Protein 3NKL (pdb70)

Sequence (241 aa):
AKKKVLIYGAGSAGLLQLANLRQGKEFHPIAFIDDDRKKHKTTQGITIYRPKYLERLIKKHCISTVLLLAVPSASQVQKKVIIESLAKLHVEVLTIPNLDDDLVNNGKLSIGQLKKEVSIDDLLGAKKKVLIYGAGSAGLQLANLRQGKEFHPIAFIDDDRKKHKTTQGITIYRPKYLERLIKKHCISTVLLAVPSASQQVQKKVIIESLAKLHVEVLTIPNLDDLVNGKLSIGQLKEEVSIDDLLGR

Solvent-accessible surface area: 12796 Å² total

CATH classification: 3.40.50.720

Secondary structure (DSSP, 8-state):
-PEEEEEE--SHHHHHHH---SSSSEEEEEEE-S-GGGTT----S-EE-GGGHHHHHHHHT--EEEE--TTS-HHHHHHHHHHHHTTT-EEEEPPPHHHHHTTSS-TT--EE--HHHHH-/-PEEEEEE--SHHHHHHH--TTSSSEEEEEEE-S-GGGTT------EE-GGGHHHHHHHHT--EEEE--TTS-HHHHHHHHHHHHTTT-EEEEPPPHHHHHTSSS-TT--EEPPHHHHHT-

Radius of gyration: 18.14 Å; Cα contacts (8 Å, |Δi|>4): 472; chains: 2; bounding box: 56×39×45 Å

Organism: Aliivibrio fischeri (strain ATCC 700601 / ES114) (NCBI:txid312309)

Foldseek 3Di:
DAAEEEEEDPDPLSLVQQCCCVDDHYHHAEYEYCDPVQDQPEVHHHYHHCVCVLVVCVVVVHQEYEYEDQPDDLQVQLVVVVVVVVNRHFYKYADHPVCVVVVVGDSNDIGTDDPVSNRD/DAAEEEEEDDDPLSVVLQCCCVDDHYHHQAYEYCDPVQDQPAVPHHYHHCVCVLVVCVVVVHQEYEYRCLVDDPVVVLVVLCVVLVSRHWYWYADHPVCPPVPVGDRNDIHGDDPCSNNVD

InterPro domains:
  IPR003869 Polysaccharide biosynthesis protein, CapD-like domain [PF02719] (284-581)
  IPR003869 Polysaccharide biosynthesis protein, CapD-like domain [cd05237] (280-578)
  IPR029063 S-adenosyl-L-methionine-dependent methyltransferase superfamily [SSF53335] (112-327)
  IPR036291 NAD(P)-binding domain superfamily [SSF51735] (281-543)
  IPR051203 Polysaccharide Synthase-Related Protein [PTHR43318] (11-628)

B-factor: mean 37.04, std 19.04, range [10.24, 117.63]

Nearest PDB structures (foldseek):
  3nkl-assembly1_A  TM=9.642E-01  e=1.465E-21  Aliivibrio fischeri ES114
  3ikv-assembly1_B  TM=8.278E-01  e=8.763E-05  Thermus thermophilus HB27
  1xcb-assembly4_G  TM=8.240E-01  e=6.787E-04  Thermus aquaticus
  1xcb-assembly1_A  TM=8.166E-01  e=1.230E-03  Thermus aquaticus
  3il2-assembly1_A  TM=8.314E-01  e=3.311E-03  Thermus thermophilus HB27

Structure (mmCIF, N/CA/C/O backbone):
data_3NKL
#
_entry.id   3NKL
#
_cell.length_a   108.262
_cell.length_b   45.379
_cell.length_c   69.813
_cell.angle_alpha   90.00
_cell.angle_beta   91.54
_cell.angle_gamma   90.00
#
_symmetry.space_group_name_H-M   'C 1 2 1'
#
loop_
_entity.id
_entity.type
_entity.pdbx_description
1 polymer 'UDP-D-quinovosamine 4-dehydrogenase'
2 non-polymer 'SULFATE ION'
3 non-polymer GLYCEROL
4 non-polymer 'ACETIC ACID'
5 non-polymer 'CHLORIDE ION'
6 water water
#
loop_
_atom_site.group_PDB
_atom_site.id
_atom_site.type_symbol
_atom_site.label_atom_id
_atom_site.label_alt_id
_atom_site.label_comp_id
_atom_site.label_asym_id
_atom_site.label_entity_id
_atom_site.label_seq_id
_atom_site.pdbx_PDB_ins_code
_atom_site.Cartn_x
_atom_site.Cartn_y
_atom_site.Cartn_z
_atom_site.occupancy
_atom_site.B_iso_or_equiv
_atom_site.auth_seq_id
_atom_site.auth_comp_id
_atom_site.auth_asym_id
_atom_site.auth_atom_id
_atom_site.pdbx_PDB_model_num
ATOM 1 N N . ALA A 1 3 ? -11.145 27.019 26.476 1.00 58.10 0 ALA A N 1
ATOM 2 C CA . ALA A 1 3 ? -10.227 25.937 26.826 1.00 52.39 0 ALA A CA 1
ATOM 3 C C . ALA A 1 3 ? -9.334 25.624 25.645 1.00 46.12 0 ALA A C 1
ATOM 4 O O . ALA A 1 3 ? -9.677 25.915 24.494 1.00 41.58 0 ALA A O 1
ATOM 6 N N . LYS A 1 4 ? -8.180 25.030 25.926 1.00 35.80 1 LYS A N 1
ATOM 7 C CA . LYS A 1 4 ? -7.254 24.695 24.876 1.00 31.66 1 LYS A CA 1
ATOM 8 C C . LYS A 1 4 ? -7.873 23.634 23.970 1.00 34.74 1 LYS A C 1
ATOM 9 O O . LYS A 1 4 ? -8.716 22.856 24.422 1.00 33.24 1 LYS A O 1
ATOM 15 N N . LYS A 1 5 ? -7.457 23.623 22.698 1.00 32.98 2 LYS A N 1
ATOM 16 C CA . LYS A 1 5 ? -7.825 22.578 21.735 1.00 33.34 2 LYS A CA 1
ATOM 17 C C . LYS A 1 5 ? -7.319 21.203 22.168 1.00 31.02 2 LYS A C 1
ATOM 18 O O . LYS A 1 5 ? -6.125 21.027 22.374 1.00 29.49 2 LYS A O 1
ATOM 24 N N . LYS A 1 6 ? -8.195 20.212 22.252 1.00 23.58 3 LYS A N 1
ATOM 25 C CA . LYS A 1 6 ? -7.730 18.877 22.636 1.00 25.14 3 LYS A CA 1
ATOM 26 C C . LYS A 1 6 ? -7.040 18.162 21.480 1.00 24.04 3 LYS A C 1
ATOM 27 O O . LYS A 1 6 ? -7.500 18.207 20.325 1.00 24.50 3 LYS A O 1
ATOM 33 N N . VAL A 1 7 ? -5.936 17.491 21.793 1.00 20.95 4 VAL A N 1
ATOM 34 C CA . VAL A 1 7 ? -5.208 16.750 20.779 1.00 21.30 4 VAL A CA 1
ATOM 35 C C . VAL A 1 7 ? -4.833 15.364 21.278 1.00 22.35 4 VAL A C 1
ATOM 36 O O . VAL A 1 7 ? -4.806 15.113 22.490 1.00 20.22 4 VAL A O 1
ATOM 40 N N . LEU A 1 8 ? -4.598 14.458 20.335 1.00 17.87 5 LEU A N 1
ATOM 41 C CA . LEU A 1 8 ? -3.798 13.272 20.603 1.00 15.17 5 LEU A CA 1
ATOM 42 C C . LEU A 1 8 ? -2.404 13.552 20.063 1.00 21.94 5 LEU A C 1
ATOM 43 O O . LEU A 1 8 ? -2.250 14.273 19.075 1.00 20.72 5 LEU A O 1
ATOM 48 N N . ILE A 1 9 ? -1.392 12.982 20.711 1.00 16.75 6 ILE A N 1
ATOM 49 C CA . ILE A 1 9 ? -0.029 13.012 20.181 1.00 16.71 6 ILE A CA 1
ATOM 50 C C . ILE A 1 9 ? 0.313 11.596 19.733 1.00 17.50 6 ILE A C 1
ATOM 51 O O . ILE A 1 9 ? 0.232 10.649 20.510 1.00 18.86 6 ILE A O 1
ATOM 56 N N . TYR A 1 10 ? 0.659 11.446 18.458 1.00 17.74 7 TYR A N 1
ATOM 57 C CA . TYR A 1 10 ? 0.966 10.141 17.903 1.00 20.01 7 TYR A CA 1
ATOM 58 C C . TYR A 1 10 ? 2.475 10.006 17.982 1.00 18.47 7 TYR A C 1
ATOM 59 O O . TYR A 1 10 ? 3.196 10.674 17.237 1.00 20.57 7 TYR A O 1
ATOM 68 N N . GLY A 1 11 ? 2.949 9.162 18.897 1.00 19.32 8 GLY A N 1
ATOM 69 C CA . GLY A 1 11 ? 4.379 9.003 19.146 1.00 18.81 8 GLY A CA 1
ATOM 70 C C . GLY A 1 11 ? 4.665 9.311 20.614 1.00 20.86 8 GLY A C 1
ATOM 71 O O . GLY A 1 11 ? 4.593 10.468 21.024 1.00 18.68 8 GLY A O 1
ATOM 72 N N . ALA A 1 12 ? 4.940 8.290 21.422 1.00 13.88 9 ALA A N 1
ATOM 73 C CA . ALA A 1 12 ? 5.317 8.530 22.825 1.00 16.93 9 ALA A CA 1
ATOM 74 C C . ALA A 1 12 ? 6.799 8.195 23.066 1.00 21.93 9 ALA A C 1
ATOM 75 O O . ALA A 1 12 ? 7.167 7.630 24.107 1.00 19.90 9 ALA A O 1
ATOM 77 N N . GLY A 1 13 ? 7.637 8.527 22.090 1.00 18.17 10 GLY A N 1
ATOM 78 C CA . GLY A 1 13 ? 9.086 8.413 22.241 1.00 16.09 10 GLY A CA 1
ATOM 79 C C . GLY A 1 13 ? 9.569 9.717 22.870 1.00 18.43 10 GLY A C 1
ATOM 80 O O . GLY A 1 13 ? 8.761 10.478 23.429 1.00 18.48 10 GLY A O 1
ATOM 81 N N . SER A 1 14 ? 10.868 10.008 22.762 1.00 20.41 11 SER A N 1
ATOM 82 C CA . SER A 1 14 ? 11.426 11.178 23.437 1.00 16.53 11 SER A CA 1
ATOM 83 C C . SER A 1 14 ? 10.756 12.445 22.932 1.00 18.59 11 SER A C 1
ATOM 84 O O . SER A 1 14 ? 10.352 13.289 23.712 1.00 15.97 11 SER A O 1
ATOM 87 N N . ALA A 1 15 ? 10.650 12.577 21.614 1.00 17.91 12 ALA A N 1
ATOM 88 C CA . ALA A 1 15 ? 10.072 13.781 21.024 1.00 19.32 12 ALA A CA 1
ATOM 89 C C . ALA A 1 15 ? 8.630 14.020 21.460 1.00 20.78 12 ALA A C 1
ATOM 90 O O . ALA A 1 15 ? 8.272 15.135 21.842 1.00 19.18 12 ALA A O 1
ATOM 92 N N . GLY A 1 16 ? 7.797 12.983 21.387 1.00 14.69 13 GLY A N 1
ATOM 93 C CA . GLY A 1 16 ? 6.389 13.099 21.759 1.00 16.57 13 GLY A CA 1
ATOM 94 C C . GLY A 1 16 ? 6.192 13.486 23.222 1.00 15.53 13 GLY A C 1
ATOM 95 O O . GLY A 1 16 ? 5.345 14.326 23.539 1.00 15.13 13 GLY A O 1
ATOM 96 N N A LEU A 1 17 ? 6.974 12.884 24.114 0.82 15.45 14 LEU A N 1
ATOM 97 N N B LEU A 1 17 ? 6.959 12.865 24.114 0.18 15.63 14 LEU A N 1
ATOM 98 C CA A LEU A 1 17 ? 6.841 13.182 25.535 0.82 15.44 14 LEU A CA 1
ATOM 99 C CA B LEU A 1 17 ? 6.863 13.182 25.535 0.18 15.90 14 LEU A CA 1
ATOM 100 C C A LEU A 1 17 ? 7.264 14.629 25.768 0.82 18.44 14 LEU A C 1
ATOM 101 C C B LEU A 1 17 ? 7.278 14.623 25.778 0.18 17.35 14 LEU A C 1
ATOM 102 O O A LEU A 1 17 ? 6.616 15.357 26.521 0.82 17.29 14 LEU A O 1
ATOM 103 O O B LEU A 1 17 ? 6.641 15.339 26.552 0.18 17.58 14 LEU A O 1
ATOM 112 N N . GLN A 1 18 ? 8.347 15.049 25.113 1.00 17.56 15 GLN A N 1
ATOM 113 C CA . GLN A 1 18 ? 8.799 16.428 25.250 1.00 17.89 15 GLN A CA 1
ATOM 114 C C . GLN A 1 18 ? 7.730 17.372 24.705 1.00 20.49 15 GLN A C 1
ATOM 115 O O . GLN A 1 18 ? 7.479 18.428 25.283 1.00 20.47 15 GLN A O 1
ATOM 121 N N . LEU A 1 19 ? 7.114 16.985 23.588 1.00 19.26 16 LEU A N 1
ATOM 122 C CA . LEU A 1 19 ? 6.036 17.781 22.997 1.00 18.94 16 LEU A CA 1
ATOM 123 C C . LEU A 1 19 ? 4.869 17.930 23.972 1.00 20.07 16 LEU A C 1
ATOM 124 O O . LEU A 1 19 ? 4.347 19.035 24.173 1.00 18.34 16 LEU A O 1
ATOM 129 N N . ALA A 1 20 ? 4.454 16.830 24.589 1.00 18.87 17 ALA A N 1
ATOM 130 C CA . ALA A 1 20 ? 3.327 16.904 25.518 1.00 19.16 17 ALA A CA 1
ATOM 131 C C . ALA A 1 20 ? 3.669 17.874 26.663 1.00 22.97 17 ALA A C 1
ATOM 132 O O . ALA A 1 20 ? 2.857 18.711 27.072 1.00 19.35 17 ALA A O 1
ATOM 134 N N . ASN A 1 21 ? 4.894 17.773 27.157 1.00 18.09 18 ASN A N 1
ATOM 135 C CA . ASN A 1 21 ? 5.356 18.621 28.258 1.00 20.77 18 ASN A CA 1
ATOM 136 C C . ASN A 1 21 ? 5.283 20.106 27.888 1.00 21.63 18 ASN A C 1
ATOM 137 O O . ASN A 1 21 ? 4.743 20.932 28.638 1.00 21.08 18 ASN A O 1
ATOM 150 N N . LEU A 1 23 ? 3.468 21.479 25.407 1.00 21.80 20 LEU A N 1
ATOM 151 C CA . LEU A 1 23 ? 2.089 21.872 25.140 1.00 26.11 20 LEU A CA 1
ATOM 152 C C . LEU A 1 23 ? 1.291 22.105 26.427 1.00 26.72 20 LEU A C 1
ATOM 153 O O . LEU A 1 23 ? 0.499 23.042 26.507 1.00 26.34 20 LEU A O 1
ATOM 158 N N . ARG A 1 24 ? 1.491 21.251 27.419 1.00 24.32 21 ARG A N 1
ATOM 159 C CA . ARG A 1 24 ? 0.804 21.402 28.705 1.00 35.26 21 ARG A CA 1
ATOM 160 C C . ARG A 1 24 ? 1.062 22.766 29.276 1.00 39.86 21 ARG A C 1
ATOM 161 O O . ARG A 1 24 ? 0.169 23.382 29.836 1.00 44.09 21 ARG A O 1
ATOM 169 N N . GLN A 1 25 ? 2.304 23.220 29.158 1.00 38.22 22 GLN A N 1
ATOM 170 C CA . GLN A 1 25 ? 2.707 24.506 29.714 1.00 49.18 22 GLN A CA 1
ATOM 171 C C . GLN A 1 25 ? 2.133 25.666 28.914 1.00 45.31 22 GLN A C 1
ATOM 172 O O . GLN A 1 25 ? 1.919 26.754 29.445 1.00 45.41 22 GLN A O 1
ATOM 178 N N . GLY A 1 26 ? 1.893 25.424 27.630 1.00 39.47 23 GLY A N 1
ATOM 179 C CA . GLY A 1 26 ? 1.477 26.464 26.712 1.00 33.84 23 GLY A CA 1
ATOM 180 C C . GLY A 1 26 ? -0.011 26.749 26.763 1.00 36.42 23 GLY A C 1
ATOM 181 O O . GLY A 1 26 ? -0.741 26.210 27.605 1.00 34.90 23 GLY A O 1
ATOM 182 N N . LYS A 1 27 ? -0.457 27.591 25.837 1.00 31.52 24 LYS A N 1
ATOM 183 C CA . LYS A 1 27 ? -1.830 28.077 25.830 1.00 41.86 24 LYS A CA 1
ATOM 184 C C . LYS A 1 27 ? -2.626 27.616 24.604 1.00 39.25 24 LYS A C 1
ATOM 185 O O . LYS A 1 27 ? -3.753 28.070 24.397 1.00 43.01 24 LYS A O 1
ATOM 191 N N . GLU A 1 28 ? -2.068 26.705 23.806 1.00 32.74 25 GLU A N 1
ATOM 192 C CA . GLU A 1 28 ? -2.734 26.339 22.556 1.00 34.86 25 GLU A CA 1
ATOM 193 C C . GLU A 1 28 ? -3.416 24.970 22.530 1.00 32.49 25 GLU A C 1
ATOM 194 O O . GLU A 1 28 ? -4.573 24.858 22.116 1.00 32.61 25 GLU A O 1
ATOM 200 N N . PHE A 1 29 ? -2.710 23.932 22.969 1.00 28.30 26 PHE A N 1
ATOM 201 C CA . PHE A 1 29 ? -3.223 22.570 22.864 1.00 26.08 26 PHE A CA 1
ATOM 202 C C . PHE A 1 29 ? -3.232 21.853 24.200 1.00 31.33 26 PHE A C 1
ATOM 203 O O . PHE A 1 29 ? -2.365 22.080 25.041 1.00 28.39 26 PHE A O 1
ATOM 211 N N . HIS A 1 30 ? -4.203 20.964 24.379 1.00 23.94 27 HIS A N 1
ATOM 212 C CA . HIS A 1 30 ? -4.221 20.112 25.556 1.00 22.96 27 HIS A CA 1
ATOM 213 C C . HIS A 1 30 ? -4.067 18.658 25.128 1.00 19.08 27 HIS A C 1
ATOM 214 O O . HIS A 1 30 ? -4.970 18.076 24.525 1.00 24.65 27 HIS A O 1
ATOM 221 N N . PRO A 1 31 ? -2.926 18.056 25.454 1.00 21.07 28 PRO A N 1
ATOM 222 C CA . PRO A 1 31 ? -2.689 16.650 25.091 1.00 18.96 28 PRO A CA 1
ATOM 223 C C . PRO A 1 31 ? -3.559 15.716 25.932 1.00 20.25 28 PRO A C 1
ATOM 224 O O . PRO A 1 31 ? -3.371 15.639 27.153 1.00 22.33 28 PRO A O 1
ATOM 228 N N . ILE A 1 32 ? -4.506 15.022 25.320 1.00 18.13 29 ILE A N 1
ATOM 229 C CA . ILE A 1 32 ? -5.373 14.199 26.149 1.00 15.61 29 ILE A CA 1
ATOM 230 C C . ILE A 1 32 ? -4.826 12.775 26.332 1.00 19.57 29 ILE A C 1
ATOM 231 O O . ILE A 1 32 ? -5.016 12.173 27.397 1.00 20.11 29 ILE A O 1
ATOM 236 N N . ALA A 1 33 ? -4.133 12.267 25.309 1.00 14.61 30 ALA A N 1
ATOM 237 C CA . ALA A 1 33 ? -3.502 10.936 25.354 1.00 16.23 30 ALA A CA 1
ATOM 238 C C . ALA A 1 33 ? -2.500 10.769 24.217 1.00 19.37 30 ALA A C 1
ATOM 239 O O . ALA A 1 33 ? -2.490 11.563 23.287 1.00 17.48 30 ALA A O 1
ATOM 241 N N . PHE A 1 34 ? -1.667 9.729 24.292 1.00 15.45 31 PHE A N 1
ATOM 242 C CA . PHE A 1 34 ? -0.744 9.404 23.210 1.00 14.83 31 PHE A CA 1
ATOM 243 C C . PHE A 1 34 ? -1.248 8.183 22.471 1.00 17.98 31 PHE A C 1
ATOM 244 O O . PHE A 1 34 ? -1.903 7.314 23.051 1.00 19.21 31 PHE A O 1
ATOM 252 N N . ILE A 1 35 ? -0.879 8.087 21.204 1.00 17.61 32 ILE A N 1
ATOM 253 C CA . ILE A 1 35 ? -0.993 6.835 20.475 1.00 14.40 32 ILE A CA 1
ATOM 254 C C . ILE A 1 35 ? 0.461 6.429 20.218 1.00 17.28 32 ILE A C 1
ATOM 255 O O . ILE A 1 35 ? 1.299 7.285 19.947 1.00 21.65 32 ILE A O 1
ATOM 260 N N . ASP A 1 36 ? 0.767 5.136 20.286 1.00 17.22 33 ASP A N 1
ATOM 261 C CA . ASP A 1 36 ? 2.115 4.660 19.965 1.00 21.73 33 ASP A CA 1
ATOM 262 C C . ASP A 1 36 ? 2.027 3.208 19.471 1.00 26.54 33 ASP A C 1
ATOM 263 O O . ASP A 1 36 ? 1.266 2.402 20.024 1.00 22.95 33 ASP A O 1
ATOM 268 N N . ASP A 1 37 ? 2.789 2.884 18.425 1.00 24.00 34 ASP A N 1
ATOM 269 C CA . ASP A 1 37 ? 2.800 1.529 17.861 1.00 34.76 34 ASP A CA 1
ATOM 270 C C . ASP A 1 37 ? 3.442 0.490 18.789 1.00 32.87 34 ASP A C 1
ATOM 271 O O . ASP A 1 37 ? 3.277 -0.703 18.584 1.00 32.60 34 ASP A O 1
ATOM 276 N N . ASP A 1 38 ? 4.178 0.939 19.803 1.00 27.78 35 ASP A N 1
ATOM 277 C CA . ASP A 1 38 ? 4.911 0.028 20.688 1.00 31.53 35 ASP A CA 1
ATOM 278 C C . ASP A 1 38 ? 3.970 -0.653 21.698 1.00 32.87 35 ASP A C 1
ATOM 279 O O . ASP A 1 38 ? 3.499 -0.029 22.654 1.00 31.22 35 ASP A O 1
ATOM 284 N N . ARG A 1 39 ? 3.697 -1.936 21.478 1.00 30.92 36 ARG A N 1
ATOM 285 C CA . ARG A 1 39 ? 2.792 -2.699 22.343 1.00 39.02 36 ARG A CA 1
ATOM 286 C C . ARG A 1 39 ? 3.155 -2.656 23.819 1.00 37.22 36 ARG A C 1
ATOM 287 O O . ARG A 1 39 ? 2.275 -2.727 24.677 1.00 40.90 36 ARG A O 1
ATOM 295 N N . LYS A 1 40 ? 4.447 -2.552 24.115 1.00 35.18 37 LYS A N 1
ATOM 296 C CA . LYS A 1 40 ? 4.898 -2.530 25.499 1.00 36.31 37 LYS A CA 1
ATOM 297 C C . LYS A 1 40 ? 4.470 -1.262 26.238 1.00 32.00 37 LYS A C 1
ATOM 298 O O . LYS A 1 40 ? 4.423 -1.249 27.465 1.00 34.86 37 LYS A O 1
ATOM 304 N N . LYS A 1 41 ? 4.178 -0.195 25.499 1.00 26.27 38 LYS A N 1
ATOM 305 C CA . LYS A 1 41 ? 3.701 1.052 26.123 1.00 22.89 38 LYS A CA 1
ATOM 306 C C . LYS A 1 41 ? 2.183 1.135 26.229 1.00 29.15 38 LYS A C 1
ATOM 307 O O . LYS A 1 41 ? 1.645 2.090 26.811 1.00 26.19 38 LYS A O 1
ATOM 313 N N . HIS A 1 42 ? 1.484 0.164 25.649 1.00 30.58 39 HIS A N 1
ATOM 314 C CA . HIS A 1 42 ? 0.026 0.191 25.657 1.00 24.93 39 HIS A CA 1
ATOM 315 C C . HIS A 1 42 ? -0.518 0.278 27.077 1.00 33.90 39 HIS A C 1
ATOM 316 O O . HIS A 1 42 ? -0.188 -0.545 27.928 1.00 31.29 39 HIS A O 1
ATOM 323 N N . LYS A 1 43 ? -1.348 1.291 27.309 1.00 28.33 40 LYS A N 1
ATOM 324 C CA . LYS A 1 43 ? -1.973 1.551 28.596 1.00 27.59 40 LYS A CA 1
ATOM 325 C C . LYS A 1 43 ? -1.008 1.907 29.727 1.00 25.58 40 LYS A C 1
ATOM 326 O O . LYS A 1 43 ? -1.361 1.828 30.893 1.00 36.74 40 LYS A O 1
ATOM 332 N N . THR A 1 44 ? 0.195 2.342 29.375 1.00 30.43 41 THR A N 1
ATOM 333 C CA . THR A 1 44 ? 1.094 2.896 30.367 1.00 30.07 41 THR A CA 1
ATOM 334 C C . THR A 1 44 ? 0.874 4.400 30.447 1.00 26.50 41 THR A C 1
ATOM 335 O O . THR A 1 44 ? 0.281 5.004 29.551 1.00 20.70 41 THR A O 1
ATOM 339 N N . THR A 1 45 ? 1.360 5.003 31.522 1.00 21.14 42 THR A N 1
ATOM 340 C CA . THR A 1 45 ? 1.197 6.431 31.734 1.00 21.53 42 THR A CA 1
ATOM 341 C C . THR A 1 45 ? 2.539 7.137 31.612 1.00 23.66 42 THR A C 1
ATOM 342 O O . THR A 1 45 ? 3.524 6.728 32.226 1.00 20.64 42 THR A O 1
ATOM 354 N N . GLN A 1 47 ? 4.015 11.476 31.165 1.00 15.72 44 GLN A N 1
ATOM 355 C CA . GLN A 1 47 ? 3.586 12.880 31.095 1.00 17.31 44 GLN A CA 1
ATOM 356 C C . GLN A 1 47 ? 2.143 13.025 31.620 1.00 17.18 44 GLN A C 1
ATOM 357 O O . GLN A 1 47 ? 1.366 13.884 31.176 1.00 17.03 44 GLN A O 1
ATOM 363 N N . GLY A 1 48 ? 1.805 12.187 32.599 1.00 17.15 45 GLY A N 1
ATOM 364 C CA . GLY A 1 48 ? 0.512 12.296 33.264 1.00 19.71 45 GLY A CA 1
ATOM 365 C C . GLY A 1 48 ? -0.699 11.808 32.465 1.00 20.23 45 GLY A C 1
ATOM 366 O O . GLY A 1 48 ? -1.821 11.919 32.933 1.00 18.83 45 GLY A O 1
ATOM 367 N N . ILE A 1 49 ? -0.477 11.235 31.283 1.00 15.82 46 ILE A N 1
ATOM 368 C CA . ILE A 1 49 ? -1.595 10.776 30.441 1.00 17.46 46 ILE A CA 1
ATOM 369 C C . ILE A 1 49 ? -1.328 9.375 29.895 1.00 20.38 46 ILE A C 1
ATOM 370 O O . ILE A 1 49 ? -0.212 8.862 29.990 1.00 18.30 46 ILE A O 1
ATOM 375 N N . THR A 1 50 ? -2.361 8.750 29.340 1.00 17.95 47 THR A N 1
ATOM 376 C CA . THR A 1 50 ? -2.268 7.370 28.924 1.00 14.03 47 THR A CA 1
ATOM 377 C C . THR A 1 50 ? -1.765 7.241 27.501 1.00 16.77 47 THR A C 1
ATOM 378 O O . THR A 1 50 ? -2.064 8.091 26.646 1.00 19.58 47 THR A O 1
ATOM 382 N N . ILE A 1 51 ? -0.985 6.182 27.256 1.00 19.71 48 ILE A N 1
ATOM 383 C CA . ILE A 1 51 ? -0.536 5.825 25.912 1.00 16.44 48 ILE A CA 1
ATOM 384 C C . ILE A 1 51 ? -1.329 4.612 25.437 1.00 18.86 48 ILE A C 1
ATOM 385 O O . ILE A 1 51 ? -1.492 3.666 26.203 1.00 22.18 48 ILE A O 1
ATOM 390 N N . TYR A 1 52 ? -1.791 4.622 24.180 1.00 17.81 49 TYR A N 1
ATOM 391 C CA . TYR A 1 52 ? -2.583 3.511 23.632 1.00 21.20 49 TYR A CA 1
ATOM 392 C C . TYR A 1 52 ? -2.051 3.044 22.273 1.00 25.70 49 TYR A C 1
ATOM 393 O O . TYR A 1 52 ? -1.568 3.858 21.490 1.00 20.90 49 TYR A O 1
ATOM 402 N N . ARG A 1 53 ? -2.198 1.749 21.982 1.00 20.87 50 ARG A N 1
ATOM 403 C CA . ARG A 1 53 ? -2.002 1.211 20.626 1.00 20.23 50 ARG A CA 1
ATOM 404 C C . ARG A 1 53 ? -2.952 1.895 19.629 1.00 20.78 50 ARG A C 1
ATOM 405 O O . ARG A 1 53 ? -4.026 2.364 20.014 1.00 23.04 50 ARG A O 1
ATOM 413 N N . PRO A 1 54 ? -2.575 1.910 18.342 1.00 26.37 51 PRO A N 1
ATOM 414 C CA . PRO A 1 54 ? -3.345 2.646 17.338 1.00 22.06 51 PRO A CA 1
ATOM 415 C C . PRO A 1 54 ? -4.784 2.166 17.144 1.00 26.83 51 PRO A C 1
ATOM 416 O O . PRO A 1 54 ? -5.584 2.941 16.609 1.00 27.65 51 PRO A O 1
ATOM 420 N N . LYS A 1 55 ? -5.124 0.949 17.565 1.00 26.30 52 LYS A N 1
ATOM 421 C CA . LYS A 1 55 ? -6.505 0.495 17.417 1.00 29.94 52 LYS A CA 1
ATOM 422 C C . LYS A 1 55 ? -7.456 1.416 18.179 1.00 26.23 52 LYS A C 1
ATOM 423 O O . LYS A 1 55 ? -8.642 1.440 17.888 1.00 31.20 52 LYS A O 1
ATOM 429 N N . TYR A 1 56 ? -6.935 2.168 19.146 1.00 26.11 53 TYR A N 1
ATOM 430 C CA . TYR A 1 56 ? -7.770 3.051 19.969 1.00 25.88 53 TYR A CA 1
ATOM 431 C C . TYR A 1 56 ? -8.011 4.427 19.356 1.00 28.13 53 TYR A C 1
ATOM 432 O O . TYR A 1 56 ? -8.723 5.261 19.938 1.00 25.35 53 TYR A O 1
ATOM 441 N N . LEU A 1 57 ? -7.427 4.671 18.190 1.00 26.10 54 LEU A N 1
ATOM 442 C CA . LEU A 1 57 ? -7.477 5.999 17.585 1.00 26.02 54 LEU A CA 1
ATOM 443 C C . LEU A 1 57 ? -8.901 6.524 17.425 1.00 30.91 54 LEU A C 1
ATOM 444 O O . LEU A 1 57 ? -9.227 7.611 17.893 1.00 29.35 54 LEU A O 1
ATOM 449 N N . GLU A 1 58 ? -9.745 5.760 16.741 1.00 27.79 55 GLU A N 1
ATOM 450 C CA . GLU A 1 58 ? -11.083 6.244 16.438 1.00 28.10 55 GLU A CA 1
ATOM 451 C C . GLU A 1 58 ? -11.907 6.457 17.700 1.00 31.93 55 GLU A C 1
ATOM 452 O O . GLU A 1 58 ? -12.607 7.457 17.832 1.00 33.13 55 GLU A O 1
ATOM 458 N N . ARG A 1 59 ? -11.831 5.524 18.638 1.00 32.15 56 ARG A N 1
ATOM 459 C CA . ARG A 1 59 ? -12.641 5.655 19.834 1.00 34.05 56 ARG A CA 1
ATOM 460 C C . ARG A 1 59 ? -12.230 6.871 20.675 1.00 30.06 56 ARG A C 1
ATOM 461 O O . ARG A 1 59 ? -13.083 7.531 21.267 1.00 25.53 56 ARG A O 1
ATOM 469 N N . LEU A 1 60 ? -10.944 7.206 20.687 1.00 24.32 57 LEU A N 1
ATOM 470 C CA . LEU A 1 60 ? -10.491 8.354 21.472 1.00 21.82 57 LEU A CA 1
ATOM 471 C C . LEU A 1 60 ? -10.863 9.655 20.773 1.00 23.43 57 LEU A C 1
ATOM 472 O O . LEU A 1 60 ? -11.258 10.622 21.420 1.00 25.34 57 LEU A O 1
ATOM 477 N N . ILE A 1 61 ? -10.734 9.683 19.448 1.00 20.89 58 ILE A N 1
ATOM 478 C CA . ILE A 1 61 ? -11.107 10.872 18.702 1.00 24.44 58 ILE A CA 1
ATOM 479 C C . ILE A 1 61 ? -12.589 11.195 18.941 1.00 29.86 58 ILE A C 1
ATOM 480 O O . ILE A 1 61 ? -12.953 12.345 19.203 1.00 32.99 58 ILE A O 1
ATOM 485 N N . LYS A 1 62 ? -13.442 10.175 18.890 1.00 25.74 59 LYS A N 1
ATOM 486 C CA . LYS A 1 62 ? -14.875 10.390 19.090 1.00 34.01 59 LYS A CA 1
ATOM 487 C C . LYS A 1 62 ? -15.229 10.680 20.550 1.00 30.70 59 LYS A C 1
ATOM 488 O O . LYS A 1 62 ? -16.106 11.499 20.828 1.00 29.46 59 LYS A O 1
ATOM 494 N N . LYS A 1 63 ? -14.562 9.996 21.474 1.00 27.32 60 LYS A N 1
ATOM 495 C CA . LYS A 1 63 ? -14.845 10.176 22.899 1.00 31.08 60 LYS A CA 1
ATOM 496 C C . LYS A 1 63 ? -14.557 11.603 23.309 1.00 31.20 60 LYS A C 1
ATOM 497 O O . LYS A 1 63 ? -15.325 12.214 24.042 1.00 31.81 60 LYS A O 1
ATOM 503 N N . HIS A 1 64 ? -13.446 12.137 22.818 1.00 22.42 61 HIS A N 1
ATOM 504 C CA . HIS A 1 64 ? -12.969 13.440 23.257 1.00 27.53 61 HIS A CA 1
ATOM 505 C C . HIS A 1 64 ? -13.233 14.576 22.265 1.00 28.03 61 HIS A C 1
ATOM 506 O O . HIS A 1 64 ? -12.816 15.712 22.481 1.00 31.06 61 HIS A O 1
ATOM 513 N N . CYS A 1 65 ? -13.916 14.254 21.179 1.00 23.82 62 CYS A N 1
ATOM 514 C CA . CYS A 1 65 ? -14.199 15.230 20.122 1.00 25.31 62 CYS A CA 1
ATOM 515 C C . CYS A 1 65 ? -12.903 15.895 19.668 1.00 29.36 62 CYS A C 1
ATOM 516 O O . CYS A 1 65 ? -12.790 17.115 19.618 1.00 32.25 62 CYS A O 1
ATOM 519 N N . ILE A 1 66 ? -11.906 15.074 19.356 1.00 23.36 63 ILE A N 1
ATOM 520 C CA . ILE A 1 66 ? -10.609 15.602 18.944 1.00 22.07 63 ILE A CA 1
ATOM 521 C C . ILE A 1 66 ? -10.620 15.848 17.445 1.00 27.96 63 ILE A C 1
ATOM 522 O O . ILE A 1 66 ? -11.034 14.984 16.675 1.00 29.78 63 ILE A O 1
ATOM 527 N N . SER A 1 67 ? -10.199 17.033 17.026 1.00 30.36 64 SER A N 1
ATOM 528 C CA . SER A 1 67 ? -10.158 17.310 15.590 1.00 34.34 64 SER A CA 1
ATOM 529 C C . SER A 1 67 ? -8.732 17.514 15.068 1.00 31.83 64 SER A C 1
ATOM 530 O O . SER A 1 67 ? -8.541 17.825 13.900 1.00 32.61 64 SER A O 1
ATOM 533 N N . THR A 1 68 ? -7.739 17.297 15.931 1.00 31.37 65 THR A N 1
ATOM 534 C CA . THR A 1 68 ? -6.335 17.503 15.574 1.00 26.26 65 THR A CA 1
ATOM 535 C C . THR A 1 68 ? -5.445 16.456 16.229 1.00 25.52 65 THR A C 1
ATOM 536 O O . THR A 1 68 ? -5.555 16.195 17.430 1.00 21.96 65 THR A O 1
ATOM 540 N N . VAL A 1 69 ? -4.571 15.842 15.439 1.00 22.36 66 VAL A N 1
ATOM 541 C CA . VAL A 1 69 ? -3.585 14.902 15.983 1.00 20.78 66 VAL A CA 1
ATOM 542 C C . VAL A 1 69 ? -2.202 15.415 15.613 1.00 22.76 66 VAL A C 1
ATOM 543 O O . VAL A 1 69 ? -1.992 15.866 14.483 1.00 25.45 66 VAL A O 1
ATOM 547 N N . LEU A 1 70 ? -1.282 15.379 16.573 1.00 19.83 67 LEU A N 1
ATOM 548 C CA . LEU A 1 70 ? 0.063 15.900 16.368 1.00 20.44 67 LEU A CA 1
ATOM 549 C C . LEU A 1 70 ? 0.981 14.711 16.185 1.00 24.75 67 LEU A C 1
ATOM 550 O O . LEU A 1 70 ? 0.956 13.767 16.973 1.00 20.76 67 LEU A O 1
ATOM 555 N N A LEU A 1 71 ? 1.798 14.748 15.139 0.54 19.09 68 LEU A N 1
ATOM 556 N N B LEU A 1 71 ? 1.767 14.760 15.117 0.46 19.64 68 LEU A N 1
ATOM 557 C CA A LEU A 1 71 ? 2.613 13.598 14.765 0.54 20.80 68 LEU A CA 1
ATOM 558 C CA B LEU A 1 71 ? 2.673 13.684 14.766 0.46 21.10 68 LEU A CA 1
ATOM 559 C C A LEU A 1 71 ? 4.052 13.797 15.229 0.54 21.41 68 LEU A C 1
ATOM 560 C C B LEU A 1 71 ? 4.022 13.935 15.402 0.46 22.12 68 LEU A C 1
ATOM 561 O O A LEU A 1 71 ? 4.738 14.692 14.746 0.54 25.77 68 LEU A O 1
ATOM 562 O O B LEU A 1 71 ? 4.619 14.995 15.217 0.46 21.00 68 LEU A O 1
ATOM 571 N N . ALA A 1 72 ? 4.498 12.967 16.174 1.00 20.30 69 ALA A N 1
ATOM 572 C CA . ALA A 1 72 ? 5.808 13.082 16.750 1.00 19.50 69 ALA A CA 1
ATOM 573 C C . ALA A 1 72 ? 6.497 11.709 16.656 1.00 18.37 69 ALA A C 1
ATOM 574 O O . ALA A 1 72 ? 6.699 11.034 17.671 1.00 19.29 69 ALA A O 1
ATOM 576 N N . VAL A 1 73 ? 6.833 11.301 15.435 1.00 19.02 70 VAL A N 1
ATOM 577 C CA . VAL A 1 73 ? 7.476 10.008 15.182 1.00 21.01 70 VAL A CA 1
ATOM 578 C C . VAL A 1 73 ? 8.720 10.207 14.315 1.00 22.10 70 VAL A C 1
ATOM 579 O O . VAL A 1 73 ? 8.864 9.584 13.245 1.00 23.50 70 VAL A O 1
ATOM 583 N N . PRO A 1 74 ? 9.639 11.079 14.777 1.00 18.37 71 PRO A N 1
ATOM 584 C CA . PRO A 1 74 ? 10.772 11.491 13.949 1.00 22.08 71 PRO A CA 1
ATOM 585 C C . PRO A 1 74 ? 11.698 10.339 13.595 1.00 25.85 71 PRO A C 1
ATOM 586 O O . PRO A 1 74 ? 12.333 10.402 12.549 1.00 24.44 71 PRO A O 1
ATOM 590 N N . SER A 1 75 ? 11.775 9.291 14.405 1.00 24.78 72 SER A N 1
ATOM 591 C CA . SER A 1 75 ? 12.699 8.224 14.032 1.00 25.43 72 SER A CA 1
ATOM 592 C C . SER A 1 75 ? 12.014 7.032 13.358 1.00 30.77 72 SER A C 1
ATOM 593 O O . SER A 1 75 ? 12.649 6.008 13.124 1.00 32.43 72 SER A O 1
ATOM 596 N N . ALA A 1 76 ? 10.721 7.156 13.056 1.00 24.04 73 ALA A N 1
ATOM 597 C CA . ALA A 1 76 ? 10.046 6.126 12.263 1.00 26.66 73 ALA A CA 1
ATOM 598 C C . ALA A 1 76 ? 10.511 6.177 10.821 1.00 28.14 73 ALA A C 1
ATOM 599 O O . ALA A 1 76 ? 10.884 7.236 10.333 1.00 33.76 73 ALA A O 1
ATOM 601 N N . SER A 1 77 ? 10.472 5.043 10.130 1.00 29.42 74 SER A N 1
ATOM 602 C CA . SER A 1 77 ? 10.841 5.020 8.720 1.00 36.95 74 SER A CA 1
ATOM 603 C C . SER A 1 77 ? 9.837 5.853 7.935 1.00 41.10 74 SER A C 1
ATOM 604 O O . SER A 1 77 ? 8.767 6.190 8.443 1.00 35.38 74 SER A O 1
ATOM 607 N N . GLN A 1 78 ? 10.167 6.172 6.690 1.00 38.54 75 GLN A N 1
ATOM 608 C CA . GLN A 1 78 ? 9.229 6.907 5.851 1.00 45.01 75 GLN A CA 1
ATOM 609 C C . GLN A 1 78 ? 8.010 6.043 5.576 1.00 45.39 75 GLN A C 1
ATOM 610 O O . GLN A 1 78 ? 6.880 6.528 5.542 1.00 43.14 75 GLN A O 1
ATOM 616 N N . VAL A 1 79 ? 8.249 4.753 5.370 1.00 47.76 76 VAL A N 1
ATOM 617 C CA . VAL A 1 79 ? 7.166 3.823 5.090 1.00 50.66 76 VAL A CA 1
ATOM 618 C C . VAL A 1 79 ? 6.168 3.820 6.240 1.00 45.52 76 VAL A C 1
ATOM 619 O O . VAL A 1 79 ? 4.956 3.869 6.027 1.00 39.06 76 VAL A O 1
ATOM 623 N N . GLN A 1 80 ? 6.681 3.795 7.469 1.00 36.99 77 GLN A N 1
ATOM 624 C CA . GLN A 1 80 ? 5.817 3.794 8.640 1.00 35.86 77 GLN A CA 1
ATOM 625 C C . GLN A 1 80 ? 5.062 5.115 8.823 1.00 31.99 77 GLN A C 1
ATOM 626 O O . GLN A 1 80 ? 3.881 5.113 9.201 1.00 28.36 77 GLN A O 1
ATOM 632 N N . LYS A 1 81 ? 5.730 6.236 8.557 1.00 30.88 78 LYS A N 1
ATOM 633 C CA . LYS A 1 81 ? 5.093 7.542 8.729 1.00 32.44 78 LYS A CA 1
ATOM 634 C C . LYS A 1 81 ? 3.920 7.727 7.761 1.00 32.83 78 LYS A C 1
ATOM 635 O O . LYS A 1 81 ? 2.932 8.384 8.093 1.00 30.73 78 LYS A O 1
ATOM 641 N N . LYS A 1 82 ? 4.064 7.168 6.562 1.00 32.60 79 LYS A N 1
ATOM 642 C CA . LYS A 1 82 ? 3.040 7.226 5.523 1.00 35.53 79 LYS A CA 1
ATOM 643 C C . LYS A 1 82 ? 1.802 6.462 5.961 1.00 36.11 79 LYS A C 1
ATOM 644 O O . LYS A 1 82 ? 0.680 6.963 5.885 1.00 36.00 79 LYS A O 1
ATOM 650 N N . VAL A 1 83 ? 2.018 5.236 6.414 1.00 35.57 80 VAL A N 1
ATOM 651 C CA . VAL A 1 83 ? 0.951 4.437 6.992 1.00 36.33 80 VAL A CA 1
ATOM 652 C C . VAL A 1 83 ? 0.220 5.191 8.099 1.00 33.94 80 VAL A C 1
ATOM 653 O O . VAL A 1 83 ? -1.005 5.192 8.147 1.00 37.87 80 VAL A O 1
ATOM 657 N N . ILE A 1 84 ? 0.959 5.847 8.991 1.00 29.76 81 ILE A N 1
ATOM 658 C CA . ILE A 1 84 ? 0.318 6.594 10.074 1.00 26.86 81 ILE A CA 1
ATOM 659 C C . ILE A 1 84 ? -0.555 7.729 9.550 1.00 32.70 81 ILE A C 1
ATOM 660 O O . ILE A 1 84 ? -1.720 7.870 9.940 1.00 31.83 81 ILE A O 1
ATOM 665 N N . ILE A 1 85 ? 0.007 8.533 8.657 1.00 30.37 82 ILE A N 1
ATOM 666 C CA . ILE A 1 85 ? -0.706 9.685 8.128 1.00 31.29 82 ILE A CA 1
ATOM 667 C C . ILE A 1 85 ? -1.962 9.244 7.378 1.00 33.36 82 ILE A C 1
ATOM 668 O O . ILE A 1 85 ? -3.016 9.851 7.520 1.00 34.75 82 ILE A O 1
ATOM 673 N N . GLU A 1 86 ? -1.851 8.177 6.595 1.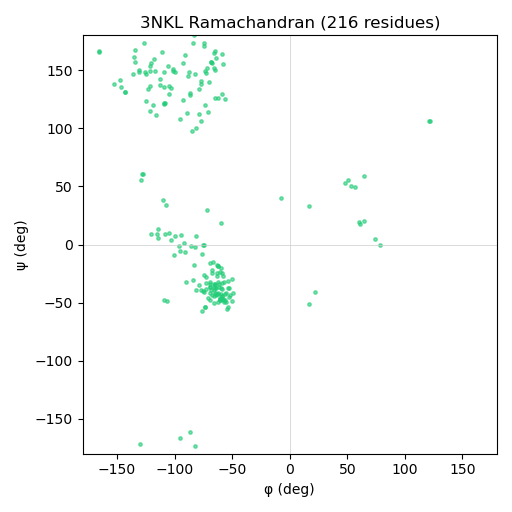00 32.09 83 GLU A N 1
ATOM 674 C CA . GLU A 1 86 ? -3.005 7.626 5.889 1.00 37.07 83 GLU A CA 1
ATOM 675 C C . GLU A 1 86 ? -4.094 7.154 6.850 1.00 40.00 83 GLU A C 1
ATOM 676 O O . GLU A 1 86 ? -5.294 7.266 6.553 1.00 35.96 83 GLU A O 1
ATOM 682 N N . SER A 1 87 ? -3.672 6.604 7.987 1.00 38.02 84 SER A N 1
ATOM 683 C CA . SER A 1 87 ? -4.614 6.073 8.960 1.00 38.38 84 SER A CA 1
ATOM 684 C C . SER A 1 87 ? -5.389 7.224 9.589 1.00 38.91 84 SER A C 1
ATOM 685 O O . SER A 1 87 ? -6.577 7.103 9.898 1.00 38.64 84 SER A O 1
ATOM 688 N N . LEU A 1 88 ? -4.721 8.360 9.749 1.00 30.65 85 LEU A N 1
ATOM 689 C CA . LEU A 1 88 ? -5.350 9.510 10.378 1.00 34.24 85 LEU A CA 1
ATOM 690 C C . LEU A 1 88 ? -6.266 10.219 9.395 1.00 37.77 85 LEU A C 1
ATOM 691 O O . LEU A 1 88 ? -7.328 10.721 9.758 1.00 37.68 85 LEU A O 1
ATOM 696 N N . ALA A 1 89 ? -5.862 10.234 8.134 1.00 36.84 86 ALA A N 1
ATOM 697 C CA . ALA A 1 89 ? -6.650 10.872 7.094 1.00 38.99 86 ALA A CA 1
ATOM 698 C C . ALA A 1 89 ? -8.046 10.249 6.985 1.00 43.18 86 ALA A C 1
ATOM 699 O O . ALA A 1 89 ? -9.037 10.947 6.760 1.00 43.21 86 ALA A O 1
ATOM 701 N N . LYS A 1 90 ? -8.115 8.932 7.144 1.00 48.41 87 LYS A N 1
ATOM 702 C CA . LYS A 1 90 ? -9.387 8.223 7.099 1.00 52.07 87 LYS A CA 1
ATOM 703 C C . LYS A 1 90 ? -10.314 8.659 8.235 1.00 56.18 87 LYS A C 1
ATOM 704 O O . LYS A 1 90 ? -11.530 8.520 8.130 1.00 55.29 87 LYS A O 1
ATOM 710 N N . LEU A 1 91 ? -9.740 9.167 9.324 1.00 47.24 88 LEU A N 1
ATOM 711 C CA . LEU A 1 91 ? -10.532 9.539 10.494 1.00 47.00 88 LEU A CA 1
ATOM 712 C C . LEU A 1 91 ? -10.928 11.005 10.515 1.00 44.65 88 LEU A C 1
ATOM 713 O O . LEU A 1 91 ? -11.442 11.497 11.518 1.00 45.25 88 LEU A O 1
ATOM 718 N N . HIS A 1 92 ? -10.668 11.705 9.419 1.00 43.05 89 HIS A N 1
ATOM 719 C CA . HIS A 1 92 ? -11.054 13.109 9.314 1.00 55.47 89 HIS A CA 1
ATOM 720 C C . HIS A 1 92 ? -10.617 13.976 10.496 1.00 52.18 89 HIS A C 1
ATOM 721 O O . HIS A 1 92 ? -11.440 14.613 11.149 1.00 56.65 89 HIS A O 1
ATOM 728 N N . VAL A 1 93 ? -9.317 13.974 10.780 1.00 47.90 90 VAL A N 1
ATOM 729 C CA . VAL A 1 93 ? -8.716 14.928 11.707 1.00 42.79 90 VAL A CA 1
ATOM 730 C C . VAL A 1 93 ? -7.641 15.699 10.956 1.00 41.96 90 VAL A C 1
ATOM 731 O O . VAL A 1 93 ? -7.068 15.192 9.993 1.00 41.70 90 VAL A O 1
ATOM 735 N N . GLU A 1 94 ? -7.368 16.918 11.397 1.00 37.08 91 GLU A N 1
ATOM 736 C CA . GLU A 1 94 ? -6.200 17.648 10.930 1.00 37.45 91 GLU A CA 1
ATOM 737 C C . GLU A 1 94 ? -4.933 16.993 11.496 1.00 35.55 91 GLU A C 1
ATOM 738 O O . GLU A 1 94 ? -4.910 16.589 12.660 1.00 30.73 91 GLU A O 1
ATOM 744 N N . VAL A 1 95 ? -3.881 16.886 10.688 1.00 27.02 92 VAL A N 1
ATOM 745 C CA . VAL A 1 95 ? -2.631 16.313 11.179 1.00 29.19 92 VAL A CA 1
ATOM 746 C C . VAL A 1 95 ? -1.512 17.344 11.080 1.00 35.31 92 VAL A C 1
ATOM 747 O O . VAL A 1 95 ? -1.207 17.845 9.988 1.00 31.66 92 VAL A O 1
ATOM 751 N N . LEU A 1 96 ? -0.922 17.679 12.222 1.00 27.70 93 LEU A N 1
ATOM 752 C CA . LEU A 1 96 ? 0.246 18.545 12.255 1.00 24.32 93 LEU A CA 1
ATOM 753 C C . LEU A 1 96 ? 1.450 17.692 12.648 1.00 26.65 93 LEU A C 1
ATOM 754 O O . LEU A 1 96 ? 1.292 16.743 13.388 1.00 30.94 93 LEU A O 1
ATOM 759 N N . THR A 1 97 ? 2.643 18.031 12.161 1.00 25.03 94 THR A N 1
ATOM 760 C CA . THR A 1 97 ? 3.832 17.255 12.495 1.00 26.26 94 THR A CA 1
ATOM 761 C C . THR A 1 97 ? 4.930 18.129 13.098 1.00 23.64 94 THR A C 1
ATOM 762 O O . THR A 1 97 ? 5.060 19.299 12.737 1.00 25.99 94 THR A O 1
ATOM 766 N N . ILE A 1 98 ? 5.709 17.568 14.019 1.00 25.07 95 ILE A N 1
ATOM 767 C CA . ILE A 1 98 ? 6.908 18.238 14.501 1.00 23.00 95 ILE A CA 1
ATOM 768 C C . ILE A 1 98 ? 7.959 18.122 13.371 1.00 27.89 95 ILE A C 1
ATOM 769 O O . ILE A 1 98 ? 7.729 17.427 12.382 1.00 22.65 95 ILE A O 1
ATOM 774 N N . PRO A 1 99 ? 9.119 18.782 13.517 1.00 31.86 96 PRO A N 1
ATOM 775 C CA . PRO A 1 99 ? 10.112 18.762 12.427 1.00 32.38 96 PRO A CA 1
ATOM 776 C C . PRO A 1 99 ? 10.715 17.382 12.158 1.00 30.02 96 PRO A C 1
ATOM 777 O O . PRO A 1 99 ? 10.595 16.469 12.978 1.00 28.66 96 PRO A O 1
ATOM 781 N N . ASN A 1 100 ? 11.363 17.245 11.006 1.00 29.63 97 ASN A N 1
ATOM 782 C CA . ASN A 1 100 ? 12.048 16.016 10.634 1.00 31.77 97 ASN A CA 1
ATOM 783 C C . ASN A 1 100 ? 13.202 15.722 11.581 1.00 33.09 97 ASN A C 1
ATOM 784 O O . ASN A 1 100 ? 13.700 16.609 12.262 1.00 30.96 97 ASN A O 1
ATOM 789 N N . LEU A 1 101 ? 13.629 14.468 11.598 1.00 33.91 98 LEU A N 1
ATOM 790 C CA . LEU A 1 101 ? 14.636 14.016 12.549 1.00 30.76 98 LEU A CA 1
ATOM 791 C C . LEU A 1 101 ? 15.941 14.807 12.394 1.00 36.54 98 LEU A C 1
ATOM 792 O O . LEU A 1 101 ? 16.507 15.260 13.382 1.0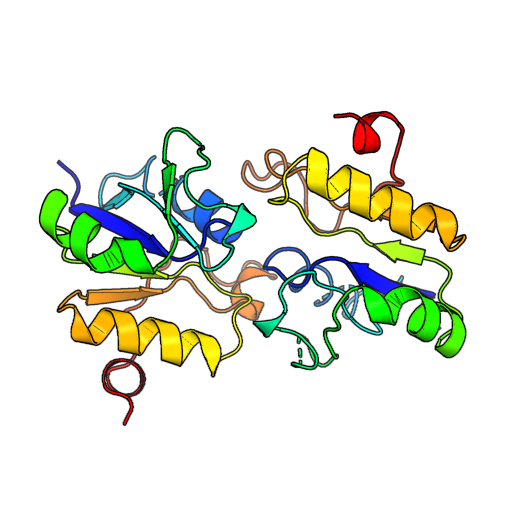0 35.41 98 LEU A O 1
ATOM 797 N N A ASP A 1 102 ? 16.402 14.982 11.154 0.57 33.73 99 ASP A N 1
ATOM 798 N N B ASP A 1 102 ? 16.414 14.977 11.162 0.43 35.04 99 ASP A N 1
ATOM 799 C CA A ASP A 1 102 ? 17.668 15.682 10.928 0.57 42.49 99 ASP A CA 1
ATOM 800 C CA B ASP A 1 102 ? 17.678 15.679 10.960 0.43 41.67 99 ASP A CA 1
ATOM 801 C C A ASP A 1 102 ? 17.617 17.119 11.458 0.57 44.61 99 ASP A C 1
ATOM 802 C C B ASP A 1 102 ? 17.614 17.117 11.483 0.43 44.27 99 ASP A C 1
ATOM 803 O O A ASP A 1 102 ? 18.596 17.622 12.006 0.57 42.61 99 ASP A O 1
ATOM 804 O O B ASP A 1 102 ? 18.585 17.622 12.045 0.43 43.04 99 ASP A O 1
ATOM 813 N N . ASP A 1 103 ? 16.468 17.768 11.312 1.00 43.99 100 ASP A N 1
ATOM 814 C CA . ASP A 1 103 ? 16.293 19.128 11.812 1.00 42.32 100 ASP A CA 1
ATOM 815 C C . ASP A 1 103 ? 16.258 19.133 13.335 1.00 45.79 100 ASP A C 1
ATOM 816 O O . ASP A 1 103 ? 16.644 20.116 13.978 1.00 48.07 100 ASP A O 1
ATOM 821 N N . LEU A 1 104 ? 15.796 18.034 13.921 1.00 35.78 101 LEU A N 1
ATOM 822 C CA . LEU A 1 104 ? 15.796 17.929 15.372 1.00 36.16 101 LEU A CA 1
ATOM 823 C C . LEU A 1 104 ? 17.196 17.701 15.929 1.00 44.60 101 LEU A C 1
ATOM 824 O O . LEU A 1 104 ? 17.635 18.443 16.806 1.00 50.20 101 LEU A O 1
ATOM 829 N N . VAL A 1 105 ? 17.892 16.679 15.429 1.00 39.97 102 VAL A N 1
ATOM 830 C CA . VAL A 1 105 ? 19.174 16.288 16.017 1.00 44.54 102 VAL A CA 1
ATOM 831 C C . VAL A 1 105 ? 20.281 17.302 15.741 1.00 53.63 102 VAL A C 1
ATOM 832 O O . VAL A 1 105 ? 21.168 17.492 16.574 1.00 60.15 102 VAL A O 1
ATOM 836 N N A ASN A 1 106 ? 20.226 17.941 14.576 0.63 54.37 103 ASN A N 1
ATOM 837 N N B ASN A 1 106 ? 20.237 17.952 14.582 0.37 55.00 103 ASN A N 1
ATOM 838 C CA A ASN A 1 106 ? 21.168 19.005 14.236 0.63 58.44 103 ASN A CA 1
ATOM 839 C CA B ASN A 1 106 ? 21.203 19.007 14.289 0.37 59.78 103 ASN A CA 1
ATOM 840 C C A ASN A 1 106 ? 20.810 20.328 14.927 0.63 63.78 103 ASN A C 1
ATOM 841 C C B ASN A 1 106 ? 20.898 20.272 15.090 0.37 64.33 103 ASN A C 1
ATOM 842 O O A ASN A 1 106 ? 21.524 21.325 14.795 0.63 68.46 103 ASN A O 1
ATOM 843 O O B ASN A 1 106 ? 21.732 21.172 15.196 0.37 67.50 103 ASN A O 1
ATOM 852 N N . GLY A 1 107 ? 19.696 20.325 15.657 1.00 60.89 104 GLY A N 1
ATOM 853 C CA . GLY A 1 107 ? 19.272 21.463 16.459 1.00 61.77 104 GLY A CA 1
ATOM 854 C C . GLY A 1 107 ? 18.809 22.733 15.755 1.00 63.41 104 GLY A C 1
ATOM 855 O O . GLY A 1 107 ? 18.843 23.809 16.352 1.00 65.79 104 GLY A O 1
ATOM 856 N N . LYS A 1 108 ? 18.360 22.638 14.507 1.00 58.55 105 LYS A N 1
ATOM 857 C CA . LYS A 1 108 ? 17.926 23.843 13.805 1.00 64.61 105 LYS A CA 1
ATOM 858 C C . LYS A 1 108 ? 16.415 24.101 13.856 1.00 63.73 105 LYS A C 1
ATOM 859 O O . LYS A 1 108 ? 15.938 25.097 13.315 1.00 64.45 105 LYS A O 1
ATOM 865 N N . LEU A 1 109 ? 15.665 23.209 14.503 1.00 57.51 106 LEU A N 1
ATOM 866 C CA . LEU A 1 109 ? 14.243 23.449 14.764 1.00 51.26 106 LEU A CA 1
ATOM 867 C C . LEU A 1 109 ? 13.811 22.799 16.077 1.00 49.29 106 LEU A C 1
ATOM 868 O O . LEU A 1 109 ? 14.253 21.703 16.412 1.00 52.95 106 LEU A O 1
ATOM 873 N N . SER A 1 110 ? 12.951 23.493 16.814 1.00 43.42 107 SER A N 1
ATOM 874 C CA . SER A 1 110 ? 12.402 22.998 18.070 1.00 36.49 107 SER A CA 1
ATOM 875 C C . SER A 1 110 ? 11.358 21.898 17.838 1.00 35.24 107 SER A C 1
ATOM 876 O O . SER A 1 110 ? 10.653 21.900 16.823 1.00 35.54 107 SER A O 1
ATOM 879 N N . ILE A 1 111 ? 11.255 20.970 18.786 1.00 27.95 108 ILE A N 1
ATOM 880 C CA . ILE A 1 111 ? 10.202 19.949 18.751 1.00 26.42 108 ILE A CA 1
ATOM 881 C C . ILE A 1 111 ? 8.830 20.604 18.621 1.00 32.61 108 ILE A C 1
ATOM 882 O O . ILE A 1 111 ? 7.948 20.110 17.900 1.00 32.79 108 ILE A O 1
ATOM 887 N N . GLY A 1 112 ? 8.663 21.744 19.289 1.00 31.32 109 GLY A N 1
ATOM 888 C CA . GLY A 1 112 ? 7.379 22.425 19.318 1.00 29.47 109 GLY A CA 1
ATOM 889 C C . GLY A 1 112 ? 6.978 23.179 18.070 1.00 34.20 109 GLY A C 1
ATOM 890 O O . GLY A 1 112 ? 5.896 23.775 18.023 1.00 37.55 109 GLY A O 1
ATOM 891 N N . GLN A 1 113 ? 7.832 23.168 17.052 1.00 36.27 110 GLN A N 1
ATOM 892 C CA . GLN A 1 113 ? 7.506 23.844 15.795 1.0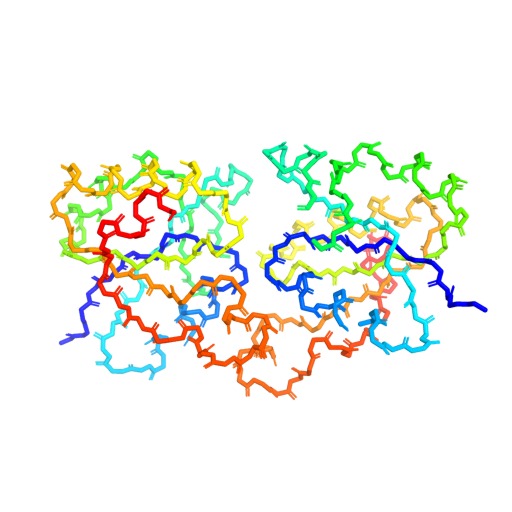0 40.91 110 GLN A CA 1
ATOM 893 C C . GLN A 1 113 ? 6.669 22.948 14.888 1.00 42.27 110 GLN A C 1
ATOM 894 O O . GLN A 1 113 ? 7.198 22.101 14.174 1.00 49.48 110 GLN A O 1
ATOM 900 N N . LEU A 1 114 ? 5.358 23.154 14.926 1.00 32.25 111 LEU A N 1
ATOM 901 C CA . LEU A 1 114 ? 4.397 22.293 14.247 1.00 28.73 111 LEU A CA 1
ATOM 902 C C . LEU A 1 114 ? 4.053 22.825 12.862 1.00 35.02 111 LEU A C 1
ATOM 903 O O . LEU A 1 114 ? 3.949 24.025 12.657 1.00 40.84 111 LEU A O 1
ATOM 908 N N A LYS A 1 115 ? 3.865 21.914 11.916 0.46 38.69 112 LYS A N 1
ATOM 909 N N B LYS A 1 115 ? 3.883 21.919 11.908 0.54 38.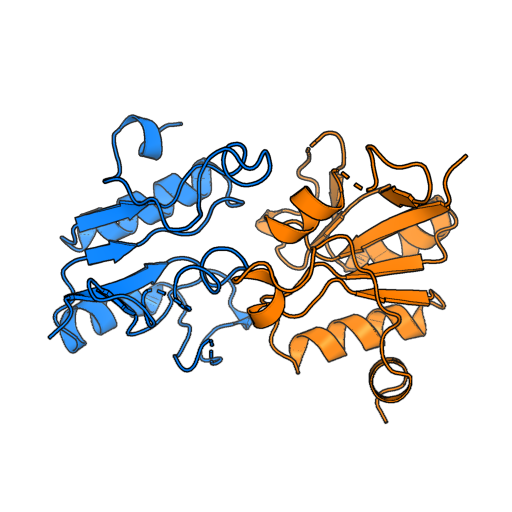71 112 LYS A N 1
ATOM 910 C CA A LYS A 1 115 ? 3.458 22.274 10.566 0.46 41.32 112 LYS A CA 1
ATOM 911 C CA B LYS A 1 115 ? 3.440 22.293 10.574 0.54 40.94 112 LYS A CA 1
ATOM 912 C C A LYS A 1 115 ? 2.422 21.270 10.077 0.46 38.06 112 LYS A C 1
ATOM 913 C C B LYS A 1 115 ? 2.408 21.282 10.098 0.54 38.03 112 LYS A C 1
ATOM 914 O O A LYS A 1 115 ? 2.481 20.095 10.431 0.46 34.33 112 LYS A O 1
ATOM 915 O O B LYS A 1 115 ? 2.457 20.115 10.478 0.54 34.12 112 LYS A O 1
ATOM 926 N N . GLU A 1 116 ? 1.464 21.723 9.275 1.00 36.46 113 GLU A N 1
ATOM 927 C CA . GLU A 1 116 ? 0.478 20.802 8.736 1.00 42.92 113 GLU A CA 1
ATOM 928 C C . GLU A 1 116 ? 1.227 19.830 7.823 1.00 44.02 113 GLU A C 1
ATOM 929 O O . GLU A 1 116 ? 2.212 20.219 7.205 1.00 40.63 113 GLU A O 1
ATOM 935 N N . VAL A 1 117 ? 0.807 18.566 7.769 1.00 40.40 114 VAL A N 1
ATOM 936 C CA . VAL A 1 117 ? 1.490 17.611 6.897 1.00 42.01 114 VAL A CA 1
ATOM 937 C C . VAL A 1 117 ? 1.157 17.903 5.443 1.00 47.32 114 VAL A C 1
ATOM 938 O O . VAL A 1 117 ? 0.049 18.350 5.126 1.00 41.62 114 VAL A O 1
ATOM 942 N N . SER A 1 118 ? 2.119 17.637 4.565 1.00 52.37 115 SER A N 1
ATOM 943 C CA . SER A 1 118 ? 1.942 17.843 3.130 1.00 61.79 115 SER A CA 1
ATOM 944 C C . SER A 1 118 ? 2.265 16.571 2.341 1.00 63.81 115 SER A C 1
ATOM 945 O O . SER A 1 118 ? 2.742 15.579 2.910 1.00 51.42 115 SER A O 1
ATOM 948 N N . ILE A 1 119 ? 2.005 16.600 1.032 1.00 69.52 116 ILE A N 1
ATOM 949 C CA . ILE A 1 119 ? 2.363 15.478 0.166 1.00 70.96 116 ILE A CA 1
ATOM 950 C C . ILE A 1 119 ? 3.811 15.083 0.407 1.00 70.99 116 ILE A C 1
ATOM 951 O O . ILE A 1 119 ? 4.144 13.898 0.499 1.00 66.27 116 ILE A O 1
ATOM 956 N N . ASP A 1 120 ? 4.661 16.093 0.539 1.00 78.65 117 ASP A N 1
ATOM 957 C CA . ASP A 1 120 ? 6.076 15.888 0.811 1.00 78.81 117 ASP A CA 1
ATOM 958 C C . ASP A 1 120 ? 6.281 14.991 2.036 1.00 77.95 117 ASP A C 1
ATOM 959 O O . ASP A 1 120 ? 7.180 14.154 2.058 1.00 78.90 117 ASP A O 1
ATOM 964 N N . ASP A 1 121 ? 5.432 15.156 3.047 1.00 68.47 118 ASP A N 1
ATOM 965 C CA . ASP A 1 121 ? 5.533 14.367 4.274 1.00 71.54 118 ASP A CA 1
ATOM 966 C C . ASP A 1 121 ? 5.101 12.918 4.083 1.00 71.24 118 ASP A C 1
ATOM 967 O O . ASP A 1 121 ? 5.609 12.011 4.751 1.00 68.34 118 ASP A O 1
ATOM 972 N N . LEU A 1 122 ? 4.136 12.715 3.196 1.00 75.24 119 LEU A N 1
ATOM 973 C CA . LEU A 1 122 ? 3.548 11.400 2.982 1.00 75.88 119 LEU A CA 1
ATOM 974 C C . LEU A 1 122 ? 4.513 10.513 2.218 1.00 80.21 119 LEU A C 1
ATOM 975 O O . LEU A 1 122 ? 4.840 9.406 2.647 1.00 81.08 119 LEU A O 1
ATOM 980 N N . LEU A 1 123 ? 4.965 11.022 1.079 1.00 77.16 120 LEU A N 1
ATOM 981 C CA . LEU A 1 123 ? 5.814 10.267 0.178 1.00 80.15 120 LEU A CA 1
ATOM 982 C C . LEU A 1 123 ? 7.250 10.180 0.692 1.00 86.06 120 LEU A C 1
ATOM 983 O O . LEU A 1 123 ? 7.783 9.086 0.876 1.00 91.32 120 LEU A O 1
ATOM 988 N N . GLY A 1 124 ? 7.868 11.332 0.927 1.00 82.07 121 GLY A N 1
ATOM 989 C CA . GLY A 1 124 ? 9.238 11.373 1.406 1.00 78.28 121 GLY A CA 1
ATOM 990 C C . GLY A 1 124 ? 10.229 11.653 0.294 1.00 77.16 121 GLY A C 1
ATOM 991 O O . GLY A 1 124 ? 10.349 12.787 -0.165 1.00 78.06 121 GLY A O 1
ATOM 992 N N . ALA B 1 3 ? 42.718 5.439 20.992 1.00 54.74 0 ALA B N 1
ATOM 993 C CA . ALA B 1 3 ? 41.374 5.261 20.452 1.00 60.80 0 ALA B CA 1
ATOM 994 C C . ALA B 1 3 ? 40.340 5.280 21.569 1.00 55.72 0 ALA B C 1
ATOM 995 O O . ALA B 1 3 ? 40.613 4.867 22.698 1.00 52.35 0 ALA B O 1
ATOM 997 N N . LYS B 1 4 ? 39.150 5.769 21.245 1.00 52.54 1 LYS B N 1
ATOM 998 C CA . LYS B 1 4 ? 38.110 5.972 22.240 1.00 44.69 1 LYS B CA 1
ATOM 999 C C . LYS B 1 4 ? 37.567 4.660 22.800 1.00 40.48 1 LYS B C 1
ATOM 1000 O O . LYS B 1 4 ? 37.639 3.623 22.147 1.00 41.32 1 LYS B O 1
ATOM 1006 N N . LYS B 1 5 ? 36.993 4.724 24.002 1.00 36.18 2 LYS B N 1
ATOM 1007 C CA . LYS B 1 5 ? 36.326 3.579 24.608 1.00 31.87 2 LYS B CA 1
ATOM 1008 C C . LYS B 1 5 ? 35.089 3.161 23.808 1.00 28.73 2 LYS B C 1
ATOM 1009 O O . LYS B 1 5 ? 34.209 3.973 23.535 1.00 29.21 2 LYS B O 1
ATOM 1015 N N . LYS B 1 6 ? 35.016 1.894 23.432 1.00 23.86 3 LYS B N 1
ATOM 1016 C CA . LYS B 1 6 ? 33.899 1.432 22.615 1.00 23.71 3 LYS B CA 1
ATOM 1017 C C . LYS B 1 6 ? 32.640 1.197 23.451 1.00 23.18 3 LYS B C 1
ATOM 1018 O O . LYS B 1 6 ? 32.695 0.589 24.519 1.00 24.81 3 LYS B O 1
ATOM 1024 N N . VAL B 1 7 ? 31.508 1.691 22.975 1.00 20.94 4 VAL B N 1
ATOM 1025 C CA . VAL B 1 7 ? 30.248 1.488 23.707 1.00 16.96 4 VAL B CA 1
ATOM 1026 C C . VAL B 1 7 ? 29.132 1.078 22.772 1.00 21.80 4 VAL B C 1
ATOM 1027 O O . VAL B 1 7 ? 29.208 1.305 21.563 1.00 26.08 4 VAL B O 1
ATOM 1031 N N . LEU B 1 8 ? 28.074 0.498 23.337 1.00 17.84 5 LEU B N 1
ATOM 1032 C CA . LEU B 1 8 ? 26.804 0.432 22.647 1.00 19.72 5 LEU B CA 1
ATOM 1033 C C . LEU B 1 8 ? 25.898 1.507 23.225 1.00 24.52 5 LEU B C 1
ATOM 1034 O O . LEU B 1 8 ? 25.995 1.843 24.417 1.00 18.40 5 LEU B O 1
ATOM 1039 N N . ILE B 1 9 ? 25.006 2.025 22.389 1.00 16.34 6 ILE B N 1
ATOM 1040 C CA . ILE B 1 9 ? 23.976 2.955 22.868 1.00 14.28 6 ILE B CA 1
ATOM 1041 C C . ILE B 1 9 ? 22.643 2.243 22.816 1.00 19.22 6 ILE B C 1
ATOM 1042 O O . ILE B 1 9 ? 22.222 1.767 21.756 1.00 20.91 6 ILE B O 1
ATOM 1047 N N . TYR B 1 10 ? 21.992 2.134 23.974 1.00 13.37 7 TYR B N 1
ATOM 1048 C CA . TYR B 1 10 ? 20.689 1.503 24.048 1.00 14.74 7 TYR B CA 1
ATOM 1049 C C . TYR B 1 10 ? 19.671 2.614 23.811 1.00 15.26 7 TYR B C 1
ATOM 1050 O O . TYR B 1 10 ? 19.541 3.512 24.632 1.00 17.88 7 TYR B O 1
ATOM 1059 N N . GLY B 1 11 ? 18.960 2.541 22.685 1.00 16.17 8 GLY B N 1
ATOM 1060 C CA . GLY B 1 11 ? 17.940 3.518 22.319 1.00 19.52 8 GLY B CA 1
ATOM 1061 C C . GLY B 1 11 ? 18.344 4.138 20.991 1.00 22.05 8 GLY B C 1
ATOM 1062 O O . GLY B 1 11 ? 19.285 4.927 20.942 1.00 20.29 8 GLY B O 1
ATOM 1063 N N . ALA B 1 12 ? 17.649 3.764 19.918 1.00 20.08 9 ALA B N 1
ATOM 1064 C CA . ALA B 1 12 ? 17.945 4.296 18.589 1.00 23.07 9 ALA B CA 1
ATOM 1065 C C . ALA B 1 12 ? 16.883 5.277 18.096 1.00 27.27 9 ALA B C 1
ATOM 1066 O O . ALA B 1 12 ? 16.604 5.356 16.894 1.00 28.27 9 ALA B O 1
ATOM 1068 N N . GLY B 1 13 ? 16.301 6.029 19.025 1.00 19.21 10 GLY B N 1
ATOM 1069 C CA . GLY B 1 13 ? 15.346 7.070 18.671 1.00 17.02 10 GLY B CA 1
ATOM 1070 C C . GLY B 1 13 ? 16.102 8.382 18.602 1.00 22.04 10 GLY B C 1
ATOM 1071 O O . GLY B 1 13 ? 17.333 8.394 18.605 1.00 22.90 10 GLY B O 1
ATOM 1072 N N . SER B 1 14 ? 15.377 9.495 18.568 1.00 20.13 11 SER B N 1
ATOM 1073 C CA . SER B 1 14 ? 16.028 10.799 18.481 1.00 21.81 11 SER B CA 1
ATOM 1074 C C . SER B 1 14 ? 17.031 11.083 19.603 1.00 23.17 11 SER B C 1
ATOM 1075 O O . SER B 1 14 ? 17.997 11.805 19.382 1.00 22.09 11 SER B O 1
ATOM 1078 N N . ALA B 1 15 ? 16.800 10.568 20.808 1.00 20.88 12 ALA B N 1
ATOM 1079 C CA . ALA B 1 15 ? 17.740 10.827 21.905 1.00 19.39 12 ALA B CA 1
ATOM 1080 C C . ALA B 1 15 ? 19.051 10.120 21.672 1.00 17.51 12 ALA B C 1
ATOM 1081 O O . ALA B 1 15 ? 20.104 10.728 21.813 1.00 19.91 12 ALA B O 1
ATOM 1083 N N . GLY B 1 16 ? 18.995 8.839 21.325 1.00 17.59 13 GLY B N 1
ATOM 1084 C CA . GLY B 1 16 ? 20.209 8.053 21.113 1.00 18.63 13 GLY B CA 1
ATOM 1085 C C . GLY B 1 16 ? 21.023 8.567 19.931 1.00 24.11 13 GLY B C 1
ATOM 1086 O O . GLY B 1 16 ? 22.258 8.551 19.926 1.00 22.24 13 GLY B O 1
ATOM 1087 N N . LEU B 1 17 ? 20.319 9.054 18.924 1.00 23.49 14 LEU B N 1
ATOM 1088 C CA . LEU B 1 17 ? 20.973 9.611 17.756 1.00 24.28 14 LEU B CA 1
ATOM 1089 C C . LEU B 1 17 ? 21.736 10.868 18.127 1.00 26.48 14 LEU B C 1
ATOM 1090 O O . LEU B 1 17 ? 22.863 11.062 17.683 1.00 26.28 14 LEU B O 1
ATOM 1095 N N . GLN B 1 18 ? 21.121 11.739 18.921 1.00 25.61 15 GLN B N 1
ATOM 1096 C CA . GLN B 1 18 ? 21.817 12.944 19.357 1.00 29.03 15 GLN B CA 1
ATOM 1097 C C . GLN B 1 18 ? 23.005 12.594 20.233 1.00 28.39 15 GLN B C 1
ATOM 1098 O O . GLN B 1 18 ? 24.084 13.176 20.095 1.00 26.82 15 GLN B O 1
ATOM 1104 N N . LEU B 1 19 ? 22.822 11.632 21.133 1.00 21.53 16 LEU B N 1
ATOM 1105 C CA . LEU B 1 19 ? 23.961 11.192 21.939 1.00 20.33 16 LEU B CA 1
ATOM 1106 C C . LEU B 1 19 ? 25.094 10.708 21.057 1.00 22.42 16 LEU B C 1
ATOM 1107 O O . LEU B 1 19 ? 26.261 11.069 21.267 1.00 27.77 16 LEU B O 1
ATOM 1112 N N . ALA B 1 20 ? 24.778 9.883 20.072 1.00 21.81 17 ALA B N 1
ATOM 1113 C CA . ALA B 1 20 ? 25.841 9.324 19.244 1.00 30.92 17 ALA B CA 1
ATOM 1114 C C . ALA B 1 20 ? 26.643 10.447 18.572 1.00 33.04 17 ALA B C 1
ATOM 1115 O O . ALA B 1 20 ? 27.842 10.317 18.382 1.00 33.22 17 ALA B O 1
ATOM 1117 N N . ASN B 1 21 ? 25.985 11.556 18.232 1.00 33.36 18 ASN B N 1
ATOM 1118 C CA . ASN B 1 21 ? 26.704 12.721 17.681 1.00 35.52 18 ASN B CA 1
ATOM 1119 C C . ASN B 1 21 ? 27.536 13.446 18.724 1.00 36.19 18 ASN B C 1
ATOM 1120 O O . ASN B 1 21 ? 28.659 13.860 18.452 1.00 46.23 18 ASN B O 1
ATOM 1141 N N . LEU B 1 23 ? 28.873 12.055 21.259 1.00 31.79 20 LEU B N 1
ATOM 1142 C CA . LEU B 1 23 ? 30.045 11.164 21.427 1.00 30.08 20 LEU B CA 1
ATOM 1143 C C . LEU B 1 23 ? 31.001 11.148 20.232 1.00 43.81 20 LEU B C 1
ATOM 1144 O O . LEU B 1 23 ? 32.221 11.272 20.393 1.00 45.72 20 LEU B O 1
ATOM 1149 N N . ARG B 1 24 ? 30.449 10.931 19.041 1.00 52.78 21 ARG B N 1
ATOM 1150 C CA . ARG B 1 24 ? 31.269 10.682 17.859 1.00 58.70 21 ARG B CA 1
ATOM 1151 C C . ARG B 1 24 ? 32.150 11.868 17.530 1.00 61.86 21 ARG B C 1
ATOM 1152 O O . ARG B 1 24 ? 33.258 11.703 17.020 1.00 71.77 21 ARG B O 1
ATOM 1160 N N . GLN B 1 25 ? 31.657 13.063 17.825 1.00 61.79 22 GLN B N 1
ATOM 1161 C CA . GLN B 1 25 ? 32.443 14.273 17.644 1.00 73.54 22 GLN B CA 1
ATOM 1162 C C . GLN B 1 25 ? 33.486 14.348 18.749 1.00 68.57 22 GLN B C 1
ATOM 1163 O O . GLN B 1 25 ? 34.537 14.965 18.586 1.00 68.49 22 GLN B O 1
ATOM 1169 N N . GLY B 1 26 ? 33.184 13.712 19.875 1.00 59.51 23 GLY B N 1
ATOM 1170 C CA . GLY B 1 26 ? 34.033 13.779 21.051 1.00 53.79 23 GLY B CA 1
ATOM 1171 C C . GLY B 1 26 ? 35.203 12.809 21.047 1.00 49.48 23 GLY B C 1
ATOM 1172 O O . GLY B 1 26 ? 35.379 12.015 20.112 1.00 46.96 23 GLY B O 1
ATOM 1173 N N . LYS B 1 27 ? 35.993 12.854 22.114 1.00 47.80 24 LYS B N 1
ATOM 1174 C CA . LYS B 1 27 ? 37.224 12.061 22.200 1.00 55.74 24 LYS B CA 1
ATOM 1175 C C . LYS B 1 27 ? 37.193 10.978 23.293 1.00 55.00 24 LYS B C 1
ATOM 1176 O O . LYS B 1 27 ? 38.222 10.395 23.615 1.00 54.16 24 LYS B O 1
ATOM 1182 N N . GLU B 1 28 ? 36.019 10.687 23.849 1.00 43.54 25 GLU B N 1
ATOM 1183 C CA . GLU B 1 28 ? 35.955 9.757 24.979 1.00 41.43 25 GLU B CA 1
ATOM 1184 C C . GLU B 1 28 ? 35.318 8.388 24.670 1.00 38.42 25 GLU B C 1
ATOM 1185 O O . GLU B 1 28 ? 35.860 7.333 25.049 1.00 32.90 25 GLU B O 1
ATOM 1191 N N . PHE B 1 29 ? 34.165 8.399 24.003 1.00 30.32 26 PHE B N 1
ATOM 1192 C CA . PHE B 1 29 ? 33.493 7.150 23.659 1.00 24.43 26 PHE B CA 1
ATOM 1193 C C . PHE B 1 29 ? 33.306 7.029 22.147 1.00 34.53 26 PHE B C 1
ATOM 1194 O O . PHE B 1 29 ? 33.130 8.028 21.450 1.00 35.57 26 PHE B O 1
ATOM 1202 N N . HIS B 1 30 ? 33.312 5.800 21.646 1.00 28.30 27 HIS B N 1
ATOM 1203 C CA . HIS B 1 30 ? 32.948 5.566 20.263 1.00 30.72 27 HIS B CA 1
ATOM 1204 C C . HIS B 1 30 ? 31.757 4.617 20.179 1.00 26.91 27 HIS B C 1
ATOM 1205 O O . HIS B 1 30 ? 31.855 3.444 20.566 1.00 26.25 27 HIS B O 1
ATOM 1212 N N . PRO B 1 31 ? 30.615 5.115 19.683 1.00 27.86 28 PRO B N 1
ATOM 1213 C CA . PRO B 1 31 ? 29.466 4.213 19.622 1.00 25.43 28 PRO B CA 1
ATOM 1214 C C . PRO B 1 31 ? 29.657 3.207 18.487 1.00 32.46 28 PRO B C 1
ATOM 1215 O O . PRO B 1 31 ? 29.809 3.606 17.339 1.00 33.48 28 PRO B O 1
ATOM 1219 N N . ILE B 1 32 ? 29.675 1.921 18.822 1.00 24.53 29 ILE B N 1
ATOM 1220 C CA . ILE B 1 32 ? 29.873 0.852 17.845 1.00 27.54 29 ILE B CA 1
ATOM 1221 C C . ILE B 1 32 ? 28.590 0.506 17.106 1.00 33.88 29 ILE B C 1
ATOM 1222 O O . ILE B 1 32 ? 28.600 0.227 15.904 1.00 28.24 29 ILE B O 1
ATOM 1227 N N . ALA B 1 33 ? 27.488 0.513 17.846 1.00 23.20 30 ALA B N 1
ATOM 1228 C CA . ALA B 1 33 ? 26.182 0.118 17.320 1.00 26.11 30 ALA B CA 1
ATOM 1229 C C . ALA B 1 33 ? 25.139 0.591 18.304 1.00 24.36 30 ALA B C 1
ATOM 1230 O O . ALA B 1 33 ? 25.485 0.945 19.445 1.00 21.90 30 ALA B O 1
ATOM 1232 N N . PHE B 1 34 ? 23.875 0.592 17.869 1.00 23.59 31 PHE B N 1
ATOM 1233 C CA . PHE B 1 34 ? 22.739 0.849 18.734 1.00 20.23 31 PHE B CA 1
ATOM 1234 C C . PHE B 1 34 ? 22.056 -0.457 19.096 1.00 23.24 31 PHE B C 1
ATOM 1235 O O . PHE B 1 34 ? 22.065 -1.408 18.320 1.00 23.95 31 PHE B O 1
ATOM 1243 N N . ILE B 1 35 ? 21.437 -0.485 20.266 1.00 19.92 32 ILE B N 1
ATOM 1244 C CA . ILE B 1 35 ? 20.480 -1.522 20.607 1.00 18.28 32 ILE B CA 1
ATOM 1245 C C . ILE B 1 35 ? 19.104 -0.848 20.704 1.00 22.28 32 ILE B C 1
ATOM 1246 O O . ILE B 1 35 ? 18.994 0.250 21.253 1.00 23.96 32 ILE B O 1
ATOM 1251 N N . ASP B 1 36 ? 18.071 -1.483 20.158 1.00 21.90 33 ASP B N 1
ATOM 1252 C CA . ASP B 1 36 ? 16.699 -0.952 20.271 1.00 23.62 33 ASP B CA 1
ATOM 1253 C C . ASP B 1 36 ? 15.668 -2.081 20.343 1.00 29.53 33 ASP B C 1
ATOM 1254 O O . ASP B 1 36 ? 15.753 -3.050 19.585 1.00 31.43 33 ASP B O 1
ATOM 1259 N N . ASP B 1 37 ? 14.707 -1.948 21.258 1.00 27.83 34 ASP B N 1
ATOM 1260 C CA . ASP B 1 37 ? 13.669 -2.954 21.475 1.00 32.29 34 ASP B CA 1
ATOM 1261 C C . ASP B 1 37 ? 12.726 -3.068 20.278 1.00 35.22 34 ASP B C 1
ATOM 1262 O O . ASP B 1 37 ? 11.971 -4.027 20.171 1.00 37.35 34 ASP B O 1
ATOM 1267 N N . ASP B 1 38 ? 12.757 -2.085 19.383 1.00 36.58 35 ASP B N 1
ATOM 1268 C CA . ASP B 1 38 ? 11.821 -2.064 18.247 1.00 41.86 35 ASP B CA 1
ATOM 1269 C C . ASP B 1 38 ? 12.304 -2.974 17.113 1.00 44.31 35 ASP B C 1
ATOM 1270 O O . ASP B 1 38 ? 13.177 -2.609 16.330 1.00 44.89 35 ASP B O 1
ATOM 1275 N N . ARG B 1 39 ? 11.735 -4.169 17.039 1.00 50.14 36 ARG B N 1
ATOM 1276 C CA . ARG B 1 39 ? 12.089 -5.121 15.991 1.00 58.32 36 ARG B CA 1
ATOM 1277 C C . ARG B 1 39 ? 12.043 -4.518 14.591 1.00 53.27 36 ARG B C 1
ATOM 1278 O O . ARG B 1 39 ? 12.781 -4.946 13.704 1.00 53.64 36 ARG B O 1
ATOM 1286 N N . LYS B 1 40 ? 11.176 -3.531 14.387 1.00 51.51 37 LYS B N 1
ATOM 1287 C CA . LYS B 1 40 ? 11.102 -2.858 13.092 1.00 59.12 37 LYS B CA 1
ATOM 1288 C C . LYS B 1 40 ? 12.431 -2.196 12.723 1.00 55.19 37 LYS B C 1
ATOM 1289 O O . LYS B 1 40 ? 12.713 -1.965 11.544 1.00 48.80 37 LYS B O 1
ATOM 1295 N N . LYS B 1 41 ? 13.243 -1.892 13.735 1.00 42.10 38 LYS B N 1
ATOM 1296 C CA . LYS B 1 41 ? 14.522 -1.221 13.518 1.00 44.40 38 LYS B CA 1
ATOM 1297 C C . LYS B 1 41 ? 15.710 -2.184 13.425 1.00 39.08 38 LYS B C 1
ATOM 1298 O O . LYS B 1 41 ? 16.838 -1.764 13.156 1.00 36.30 38 LYS B O 1
ATOM 1304 N N . HIS B 1 42 ? 15.467 -3.469 13.664 1.00 36.63 39 HIS B N 1
ATOM 1305 C CA . HIS B 1 42 ? 16.560 -4.427 13.696 1.00 39.22 39 HIS B CA 1
ATOM 1306 C C . HIS B 1 42 ? 17.306 -4.449 12.370 1.00 47.82 39 HIS B C 1
ATOM 1307 O O . HIS B 1 42 ? 16.708 -4.543 11.297 1.00 49.70 39 HIS B O 1
ATOM 1314 N N . LYS B 1 43 ? 18.620 -4.332 12.467 1.00 42.91 40 LYS B N 1
ATOM 1315 C CA . LYS B 1 43 ? 19.506 -4.304 11.316 1.00 45.02 40 LYS B CA 1
ATOM 1316 C C . LYS B 1 43 ? 19.274 -3.156 10.332 1.00 41.16 40 LYS B C 1
ATOM 1317 O O . LYS B 1 43 ? 19.753 -3.215 9.207 1.00 49.83 40 LYS B O 1
ATOM 1323 N N . THR B 1 44 ? 18.570 -2.108 10.752 1.00 43.24 41 THR B N 1
ATOM 1324 C CA . THR B 1 44 ? 18.566 -0.875 9.963 1.00 47.06 41 THR B CA 1
ATOM 1325 C C . THR B 1 44 ? 19.805 -0.074 10.344 1.00 49.91 41 THR B C 1
ATOM 1326 O O . THR B 1 44 ? 20.537 -0.466 11.252 1.00 45.15 41 THR B O 1
ATOM 1330 N N . THR B 1 45 ? 20.069 1.026 9.650 1.00 50.75 42 THR B N 1
ATOM 1331 C CA . THR B 1 45 ? 21.265 1.806 9.960 1.00 54.97 42 THR B CA 1
ATOM 1332 C C . THR B 1 45 ? 20.957 3.287 10.129 1.00 64.82 42 TH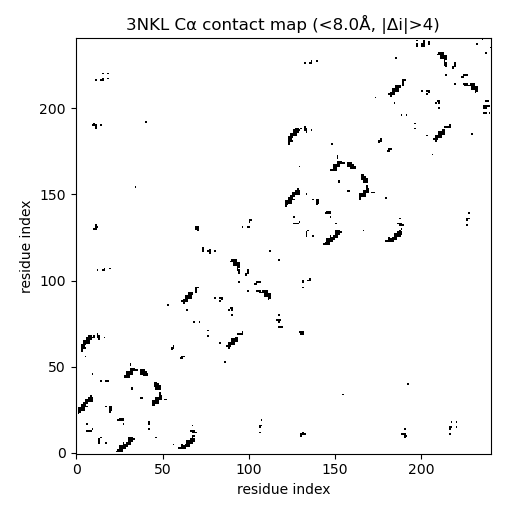R B C 1
ATOM 1333 O O . THR B 1 45 ? 20.129 3.847 9.413 1.00 68.62 42 THR B O 1
ATOM 1353 N N . GLN B 1 47 ? 23.226 6.847 10.588 1.00 74.34 44 GLN B N 1
ATOM 1354 C CA . GLN B 1 47 ? 24.549 7.466 10.597 1.00 73.94 44 GLN B CA 1
ATOM 1355 C C . GLN B 1 47 ? 25.699 6.466 10.520 1.00 71.13 44 GLN B C 1
ATOM 1356 O O . GLN B 1 47 ? 26.720 6.632 11.186 1.00 72.80 44 GLN B O 1
ATOM 1362 N N . GLY B 1 48 ? 25.543 5.433 9.702 1.00 65.71 45 GLY B N 1
ATOM 1363 C CA . GLY B 1 48 ? 26.625 4.492 9.480 1.00 69.73 45 GLY B CA 1
ATOM 1364 C C . GLY B 1 48 ? 26.777 3.493 10.606 1.00 64.37 45 GLY B C 1
ATOM 1365 O O . GLY B 1 48 ? 27.646 2.622 10.571 1.00 63.72 45 GLY B O 1
ATOM 1366 N N . ILE B 1 49 ? 25.922 3.629 11.609 1.00 63.35 46 ILE B N 1
ATOM 1367 C CA . ILE B 1 49 ? 25.887 2.712 12.733 1.00 58.00 46 ILE B CA 1
ATOM 1368 C C . ILE B 1 49 ? 24.689 1.816 12.507 1.00 46.26 46 ILE B C 1
ATOM 1369 O O . ILE B 1 49 ? 23.614 2.312 12.195 1.00 49.76 46 ILE B O 1
ATOM 1374 N N . THR B 1 50 ? 24.833 0.508 12.681 1.00 36.06 47 THR B N 1
ATOM 1375 C CA . THR B 1 50 ? 23.630 -0.310 12.602 1.00 36.46 47 THR B CA 1
ATOM 1376 C C . THR B 1 50 ? 22.963 -0.549 13.971 1.00 35.32 47 THR B C 1
ATOM 1377 O O . THR B 1 50 ? 23.597 -0.428 15.031 1.00 33.54 47 THR B O 1
ATOM 1381 N N . ILE B 1 51 ? 21.666 -0.831 13.916 1.00 26.72 48 ILE B N 1
ATOM 1382 C CA . ILE B 1 51 ? 20.794 -0.978 15.076 1.00 25.23 48 ILE B CA 1
ATOM 1383 C C . ILE B 1 51 ? 20.421 -2.445 15.222 1.00 29.22 48 ILE B C 1
ATOM 1384 O O . ILE B 1 51 ? 20.092 -3.091 14.232 1.00 34.53 48 ILE B O 1
ATOM 1389 N N . TYR B 1 52 ? 20.470 -2.979 16.440 1.00 24.65 49 TYR B N 1
ATOM 1390 C CA . TYR B 1 52 ? 20.186 -4.398 16.649 1.00 25.17 49 TYR B CA 1
ATOM 1391 C C . TYR B 1 52 ? 19.188 -4.603 17.778 1.00 28.48 49 TYR B C 1
ATOM 1392 O O . TYR B 1 52 ? 19.145 -3.827 18.727 1.00 28.00 49 TYR B O 1
ATOM 1401 N N . ARG B 1 53 ? 18.412 -5.677 17.680 1.00 28.50 50 ARG B N 1
ATOM 1402 C CA . ARG B 1 53 ? 17.511 -6.070 18.750 1.00 30.54 50 ARG B CA 1
ATOM 1403 C C . ARG B 1 53 ? 18.355 -6.541 19.931 1.00 29.64 50 ARG B C 1
ATOM 1404 O O . ARG B 1 53 ? 19.520 -6.952 19.754 1.00 26.13 50 ARG B O 1
ATOM 1412 N N . PRO B 1 54 ? 17.780 -6.489 21.142 1.00 26.79 51 PRO B N 1
ATOM 1413 C CA . PRO B 1 54 ? 18.556 -6.734 22.365 1.00 28.76 51 PRO B CA 1
ATOM 1414 C C . PRO B 1 54 ? 19.123 -8.151 22.447 1.00 31.00 51 PRO B C 1
ATOM 1415 O O . PRO B 1 54 ? 20.020 -8.402 23.241 1.00 28.56 51 PRO B O 1
ATOM 1419 N N . LYS B 1 55 ? 18.584 -9.074 21.661 1.00 29.44 52 LYS B N 1
ATOM 1420 C CA . LYS B 1 55 ? 19.124 -10.427 21.617 1.00 29.23 52 LYS B CA 1
ATOM 1421 C C . LYS B 1 55 ? 20.586 -10.406 21.183 1.00 33.77 52 LYS B C 1
ATOM 1422 O O . LYS B 1 55 ? 21.354 -11.320 21.495 1.00 37.34 52 LYS B O 1
ATOM 1428 N N . TYR B 1 56 ? 20.972 -9.364 20.457 1.00 33.01 53 TYR B N 1
ATOM 1429 C CA . TYR B 1 56 ? 22.352 -9.250 19.973 1.00 32.93 53 TYR B CA 1
ATOM 1430 C C . TYR B 1 56 ? 23.350 -8.694 21.005 1.00 28.89 53 TYR B C 1
ATOM 1431 O O . TYR B 1 56 ? 24.525 -8.562 20.695 1.00 26.47 53 TYR B O 1
ATOM 1440 N N . LEU B 1 57 ? 22.882 -8.340 22.202 1.00 22.08 54 LEU B N 1
ATOM 1441 C CA . LEU B 1 57 ? 23.748 -7.730 23.218 1.00 21.49 54 LEU B CA 1
ATOM 1442 C C . LEU B 1 57 ? 25.007 -8.557 23.504 1.00 24.06 54 LEU B C 1
ATOM 1443 O O . LEU B 1 57 ? 26.133 -8.053 23.453 1.00 23.40 54 LEU B O 1
ATOM 1448 N N . GLU B 1 58 ? 24.814 -9.822 23.832 1.00 29.65 55 GLU B N 1
ATOM 1449 C CA . GLU B 1 58 ? 25.951 -10.666 24.193 1.00 32.25 55 GLU B CA 1
ATOM 1450 C C . GLU B 1 58 ? 26.983 -10.744 23.091 1.00 31.75 55 GLU B C 1
ATOM 1451 O O . GLU B 1 58 ? 28.177 -10.568 23.336 1.00 36.89 55 GLU B O 1
ATOM 1457 N N . ARG B 1 59 ? 26.532 -10.990 21.868 1.00 27.85 56 ARG B N 1
ATOM 1458 C CA . ARG B 1 59 ? 27.474 -11.180 20.782 1.00 30.87 56 ARG B CA 1
ATOM 1459 C C . ARG B 1 59 ? 28.214 -9.900 20.400 1.00 33.27 56 ARG B C 1
ATOM 1460 O O . ARG B 1 59 ? 29.358 -9.957 19.981 1.00 30.38 56 ARG B O 1
ATOM 1468 N N . LEU B 1 60 ? 27.567 -8.748 20.542 1.00 25.55 57 LEU B N 1
ATOM 1469 C CA . LEU B 1 60 ? 28.209 -7.470 20.219 1.00 22.77 57 LEU B CA 1
ATOM 1470 C C . LEU B 1 60 ? 29.210 -7.088 21.297 1.00 24.50 57 LEU B C 1
ATOM 1471 O O . LEU B 1 60 ? 30.302 -6.599 21.006 1.00 25.76 57 LEU B O 1
ATOM 1476 N N . ILE B 1 61 ? 28.837 -7.310 22.552 1.00 24.08 58 ILE B N 1
ATOM 1477 C CA . ILE B 1 61 ? 29.733 -6.988 23.660 1.00 21.35 58 ILE B CA 1
ATOM 1478 C C . ILE B 1 61 ? 31.017 -7.809 23.524 1.00 27.36 58 ILE B C 1
ATOM 1479 O O . ILE B 1 61 ? 32.114 -7.280 23.628 1.00 27.57 58 ILE B O 1
ATOM 1484 N N . LYS B 1 62 ? 30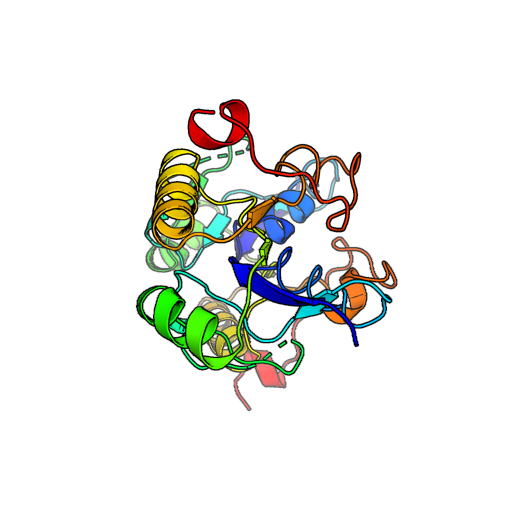.859 -9.096 23.244 1.00 26.56 59 LYS B N 1
ATOM 1485 C CA . LYS B 1 62 ? 31.990 -10.007 23.063 1.00 34.49 59 LYS B CA 1
ATOM 1486 C C . LYS B 1 62 ? 32.799 -9.672 21.808 1.00 33.22 59 LYS B C 1
ATOM 1487 O O . LYS B 1 62 ? 34.023 -9.650 21.844 1.00 34.40 59 LYS B O 1
ATOM 1493 N N . LYS B 1 63 ? 32.117 -9.383 20.705 1.00 30.06 60 LYS B N 1
ATOM 1494 C CA . LYS B 1 63 ? 32.800 -9.126 19.436 1.00 33.00 60 LYS B CA 1
ATOM 1495 C C . LYS B 1 63 ? 33.660 -7.866 19.488 1.00 34.84 60 LYS B C 1
ATOM 1496 O O . LYS B 1 63 ? 34.756 -7.825 18.920 1.00 29.85 60 LYS B O 1
ATOM 1502 N N . HIS B 1 64 ? 33.168 -6.848 20.184 1.00 28.11 61 HIS B N 1
ATOM 1503 C CA . HIS B 1 64 ? 33.835 -5.552 20.219 1.00 26.85 61 HIS B CA 1
ATOM 1504 C C . HIS B 1 64 ? 34.501 -5.243 21.557 1.00 29.14 61 HIS B C 1
ATOM 1505 O O . HIS B 1 64 ? 34.937 -4.115 21.780 1.00 29.37 61 HIS B O 1
ATOM 1512 N N . CYS B 1 65 ? 34.565 -6.235 22.444 1.00 25.70 62 CYS B N 1
ATOM 1513 C CA . CYS B 1 65 ? 35.124 -6.042 23.782 1.00 23.37 62 CYS B CA 1
ATOM 1514 C C . CYS B 1 65 ? 34.560 -4.792 24.455 1.00 23.88 62 CYS B C 1
ATOM 1515 O O . CYS B 1 65 ? 35.309 -3.924 24.902 1.00 24.80 62 CYS B O 1
ATOM 1518 N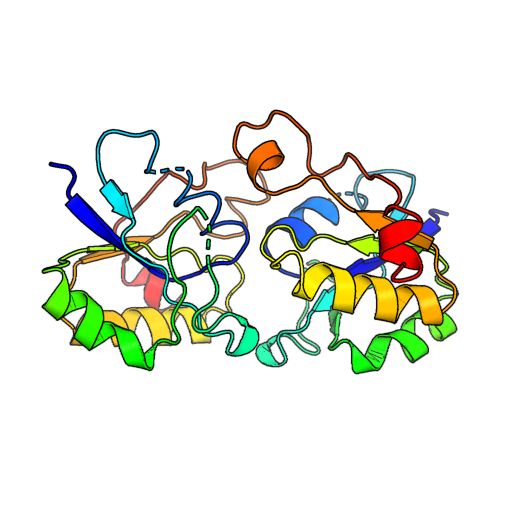 N . ILE B 1 66 ? 33.231 -4.710 24.505 1.00 22.92 63 ILE B N 1
ATOM 1519 C CA . ILE B 1 66 ? 32.541 -3.556 25.078 1.00 20.93 63 ILE B CA 1
ATOM 1520 C C . ILE B 1 66 ? 32.364 -3.736 26.589 1.00 24.20 63 ILE B C 1
ATOM 1521 O O . ILE B 1 66 ? 31.881 -4.762 27.037 1.00 27.17 63 ILE B O 1
ATOM 1526 N N . SER B 1 67 ? 32.760 -2.752 27.387 1.00 21.06 64 SER B N 1
ATOM 1527 C CA . SER B 1 67 ? 32.555 -2.894 28.821 1.00 27.08 64 SER B CA 1
ATOM 1528 C C . SER B 1 67 ? 31.685 -1.785 29.393 1.00 21.20 64 SER B C 1
ATOM 1529 O O . SER B 1 67 ? 31.570 -1.666 30.595 1.00 19.22 64 SER B O 1
ATOM 1532 N N . THR B 1 68 ? 31.094 -0.980 28.519 1.00 15.44 65 THR B N 1
ATOM 1533 C CA . THR B 1 68 ? 30.234 0.139 28.934 1.00 16.99 65 THR B CA 1
ATOM 1534 C C . THR B 1 68 ? 29.081 0.274 27.954 1.00 19.89 65 THR B C 1
ATOM 1535 O O . THR B 1 68 ? 29.298 0.274 26.741 1.00 17.31 65 THR B O 1
ATOM 1539 N N . VAL B 1 69 ? 27.856 0.381 28.479 1.00 14.63 66 VAL B N 1
ATOM 1540 C CA . VAL B 1 69 ? 26.685 0.592 27.646 1.00 15.94 66 VAL B CA 1
ATOM 1541 C C . VAL B 1 69 ? 25.989 1.858 28.126 1.00 18.43 66 VAL B C 1
ATOM 1542 O O . VAL B 1 69 ? 25.839 2.072 29.329 1.00 18.71 66 VAL B O 1
ATOM 1546 N N . LEU B 1 70 ? 25.616 2.720 27.186 1.00 11.82 67 LEU B N 1
ATOM 1547 C CA . LEU B 1 70 ? 24.989 3.998 27.509 1.00 15.67 67 LEU B CA 1
ATOM 1548 C C . LEU B 1 70 ? 23.494 3.950 27.210 1.00 16.56 67 LEU B C 1
ATOM 1549 O O . LEU B 1 70 ? 23.088 3.588 26.108 1.00 20.71 67 LEU B O 1
ATOM 1554 N N . LEU B 1 71 ? 22.675 4.346 28.173 1.00 16.98 68 LEU B N 1
ATOM 1555 C CA . LEU B 1 71 ? 21.222 4.317 27.982 1.00 15.52 68 LEU B CA 1
ATOM 1556 C C . LEU B 1 71 ? 20.726 5.659 27.472 1.00 20.22 68 LEU B C 1
ATOM 1557 O O . LEU B 1 71 ? 20.975 6.690 28.091 1.00 16.49 68 LEU B O 1
ATOM 1562 N N . ALA B 1 72 ? 20.033 5.637 26.341 1.00 12.24 69 ALA B N 1
ATOM 1563 C CA . ALA B 1 72 ? 19.415 6.829 25.797 1.00 17.88 69 ALA B CA 1
ATOM 1564 C C . ALA B 1 72 ? 17.948 6.491 25.522 1.00 17.74 69 ALA B C 1
ATOM 1565 O O . ALA B 1 72 ? 17.487 6.529 24.375 1.00 17.35 69 ALA B O 1
ATOM 1567 N N . VAL B 1 73 ? 17.234 6.132 26.592 1.00 16.21 70 VAL B N 1
ATOM 1568 C CA . VAL B 1 73 ? 15.816 5.791 26.513 1.00 14.52 70 VAL B CA 1
ATOM 1569 C C . VAL B 1 73 ? 14.992 6.588 27.526 1.00 13.41 70 VAL B C 1
ATOM 1570 O O . VAL B 1 73 ? 14.330 6.017 28.392 1.00 14.01 70 VAL B O 1
ATOM 1574 N N . PRO B 1 74 ? 15.024 7.918 27.404 1.00 16.74 71 PRO B N 1
ATOM 1575 C CA . PRO B 1 74 ? 14.280 8.787 28.328 1.00 15.86 71 PRO B CA 1
ATOM 1576 C C . PRO B 1 74 ? 12.756 8.537 28.248 1.00 17.74 71 PRO B C 1
ATOM 1577 O O . PRO B 1 74 ? 12.024 8.875 29.181 1.00 19.72 71 PRO B O 1
ATOM 1581 N N . SER B 1 75 ? 12.274 7.908 27.179 1.00 12.79 72 SER B N 1
ATOM 1582 C CA . SER B 1 75 ? 10.820 7.689 27.106 1.00 15.53 72 SER B CA 1
ATOM 1583 C C . SER B 1 75 ? 10.389 6.345 27.687 1.00 13.39 72 SER B C 1
ATOM 1584 O O . SER B 1 75 ? 9.218 5.996 27.644 1.00 19.53 72 SER B O 1
ATOM 1587 N N . ALA B 1 76 ? 11.336 5.574 28.204 1.00 15.16 73 ALA B N 1
ATOM 1588 C CA . ALA B 1 76 ? 10.990 4.297 28.806 1.00 17.03 73 ALA B CA 1
ATOM 1589 C C . ALA B 1 76 ? 10.396 4.564 30.185 1.00 14.45 73 ALA B C 1
ATOM 1590 O O . ALA B 1 76 ? 10.873 5.439 30.908 1.00 15.56 73 ALA B O 1
ATOM 1592 N N . SER B 1 77 ? 9.368 3.804 30.550 1.00 15.92 74 SER B N 1
ATOM 1593 C CA . SER B 1 77 ? 8.814 3.856 31.894 1.00 21.55 74 SER B CA 1
ATOM 1594 C C . SER B 1 77 ? 9.890 3.422 32.872 1.00 21.70 74 SER B C 1
ATOM 1595 O O . SER B 1 77 ? 10.876 2.779 32.479 1.00 17.89 74 SER B O 1
ATOM 1598 N N A GLN B 1 78 ? 9.752 3.773 34.144 0.62 23.35 75 GLN B N 1
ATOM 1599 N N B GLN B 1 78 ? 9.694 3.771 34.143 0.38 22.47 75 GLN B N 1
ATOM 1600 C CA A GLN B 1 78 ? 10.790 3.355 35.091 0.62 23.81 75 GLN B CA 1
ATOM 1601 C CA B GLN B 1 78 ? 10.642 3.415 35.199 0.38 26.37 75 GLN B CA 1
ATOM 1602 C C A GLN B 1 78 ? 10.812 1.833 35.167 0.62 22.83 75 GLN B C 1
ATOM 1603 C C B GLN B 1 78 ? 10.763 1.896 35.304 0.38 23.24 75 GLN B C 1
ATOM 1604 O O A GLN B 1 78 ? 11.874 1.230 35.210 0.62 20.05 75 GLN B O 1
ATOM 1605 O O B GLN B 1 78 ? 11.849 1.366 35.511 0.38 22.25 75 GLN B O 1
ATOM 1616 N N . VAL B 1 79 ? 9.644 1.199 35.139 1.00 19.19 76 VAL B N 1
ATOM 1617 C CA . VAL B 1 79 ? 9.627 -0.269 35.139 1.00 24.25 76 VAL B CA 1
ATOM 1618 C C . VAL B 1 79 ? 10.458 -0.852 34.001 1.00 27.86 76 VAL B C 1
ATOM 1619 O O . VAL B 1 79 ? 11.280 -1.764 34.195 1.00 22.04 76 VAL B O 1
ATOM 1623 N N . GLN B 1 80 ? 10.251 -0.317 32.802 1.00 21.34 77 GLN B N 1
ATOM 1624 C CA . GLN B 1 80 ? 10.955 -0.806 31.621 1.00 22.15 77 GLN B CA 1
ATOM 1625 C C . GLN B 1 80 ? 12.452 -0.470 31.661 1.00 21.44 77 GLN B C 1
ATOM 1626 O O . GLN B 1 80 ? 13.289 -1.256 31.214 1.00 21.81 77 GLN B O 1
ATOM 1632 N N . LYS B 1 81 ? 12.792 0.701 32.183 1.00 20.74 78 LYS B N 1
ATOM 1633 C CA . LYS B 1 81 ? 14.203 1.070 32.262 1.00 17.21 78 LYS B CA 1
ATOM 1634 C C . LYS B 1 81 ? 14.955 0.120 33.193 1.00 19.53 78 LYS B C 1
ATOM 1635 O O . LYS B 1 81 ? 16.106 -0.250 32.925 1.00 17.53 78 LYS B O 1
ATOM 1641 N N . LYS B 1 82 ? 14.303 -0.292 34.273 1.00 19.43 79 LYS B N 1
ATOM 1642 C CA . LYS B 1 82 ? 14.953 -1.233 35.206 1.00 18.95 79 LYS B CA 1
ATOM 1643 C C . LYS B 1 82 ? 15.124 -2.614 34.592 1.00 25.49 79 LYS B C 1
ATOM 1644 O O . LYS B 1 82 ? 16.146 -3.288 34.809 1.00 22.76 79 LYS B O 1
ATOM 1650 N N . VAL B 1 83 ? 14.143 -3.038 33.803 1.00 19.36 80 VAL B N 1
ATOM 1651 C CA . VAL B 1 83 ? 14.278 -4.282 33.047 1.00 21.74 80 VAL B CA 1
ATOM 1652 C C . VAL B 1 83 ? 15.539 -4.225 32.189 1.00 24.33 80 VAL B C 1
ATOM 1653 O O . VAL B 1 83 ? 16.371 -5.145 32.191 1.00 16.36 80 VAL B O 1
ATOM 1657 N N . ILE B 1 84 ? 15.684 -3.124 31.459 1.00 18.60 81 ILE B N 1
ATOM 1658 C CA . ILE B 1 84 ? 16.856 -2.911 30.618 1.00 21.74 81 ILE B CA 1
ATOM 1659 C C . ILE B 1 84 ? 18.157 -2.913 31.441 1.00 20.97 81 ILE B C 1
ATOM 1660 O O . ILE B 1 84 ? 19.136 -3.586 31.092 1.00 17.24 81 ILE B O 1
ATOM 1665 N N . ILE B 1 85 ? 18.155 -2.183 32.545 1.00 16.54 82 ILE B N 1
ATOM 1666 C CA . ILE B 1 85 ? 19.378 -2.031 33.339 1.00 15.09 82 ILE B CA 1
ATOM 1667 C C . ILE B 1 85 ? 19.798 -3.374 33.902 1.00 20.65 82 ILE B C 1
ATOM 1668 O O . ILE B 1 85 ? 20.975 -3.732 33.864 1.00 19.19 82 ILE B O 1
ATOM 1673 N N . GLU B 1 86 ? 18.845 -4.135 34.416 1.00 21.22 83 GLU B N 1
ATOM 1674 C CA . GLU B 1 86 ? 19.189 -5.437 34.983 1.00 30.11 83 GLU B CA 1
ATOM 1675 C C . GLU B 1 86 ? 19.695 -6.412 33.921 1.00 26.45 83 GLU B C 1
ATOM 1676 O O . GLU B 1 86 ? 20.607 -7.204 34.182 1.00 24.17 83 GLU B O 1
ATOM 1682 N N . SER B 1 87 ? 19.120 -6.343 32.725 1.00 20.41 84 SER B N 1
ATOM 1683 C CA . SER B 1 87 ? 19.579 -7.167 31.608 1.00 24.58 84 SER B CA 1
ATOM 1684 C C . SER B 1 87 ? 21.047 -6.877 31.285 1.00 23.11 84 SER B C 1
ATOM 1685 O O . SER B 1 87 ? 21.815 -7.782 30.970 1.00 21.86 84 SER B O 1
ATOM 1688 N N . LEU B 1 88 ? 21.447 -5.616 31.392 1.00 15.63 85 LEU B N 1
ATOM 1689 C CA . LEU B 1 88 ? 22.842 -5.242 31.143 1.00 18.24 85 LEU B CA 1
ATOM 1690 C C . LEU B 1 88 ? 23.774 -5.592 32.305 1.00 20.24 85 LEU B C 1
ATOM 1691 O O . LEU B 1 88 ? 24.929 -6.004 32.104 1.00 19.43 85 LEU B O 1
ATOM 1696 N N . ALA B 1 89 ? 23.289 -5.406 33.524 1.00 17.11 86 ALA B N 1
ATOM 1697 C CA . ALA B 1 89 ? 24.100 -5.733 34.692 1.00 19.85 86 ALA B CA 1
ATOM 1698 C C . ALA B 1 89 ? 24.634 -7.136 34.611 1.00 19.85 86 ALA B C 1
ATOM 1699 O O . ALA B 1 89 ? 25.790 -7.389 34.972 1.00 20.37 86 ALA B O 1
ATOM 1701 N N . LYS B 1 90 ? 23.770 -8.069 34.208 1.00 14.44 87 LYS B N 1
ATOM 1702 C CA . LYS B 1 90 ? 24.124 -9.469 34.190 1.00 11.73 87 LYS B CA 1
ATOM 1703 C C . LYS B 1 90 ? 25.066 -9.823 33.040 1.00 13.93 87 LYS B C 1
ATOM 1704 O O . LYS B 1 90 ? 25.460 -10.977 32.898 1.00 17.73 87 LYS B O 1
ATOM 1710 N N . LEU B 1 91 ? 25.418 -8.835 32.220 1.00 19.07 88 LEU B N 1
ATOM 1711 C CA . LEU B 1 91 ? 26.398 -9.061 31.162 1.00 19.58 88 LEU B CA 1
ATOM 1712 C C . LEU B 1 91 ? 27.745 -8.430 31.530 1.00 19.37 88 LEU B C 1
ATOM 1713 O O . LEU B 1 91 ? 28.628 -8.316 30.682 1.00 17.15 88 LEU B O 1
ATOM 1718 N N . HIS B 1 92 ? 27.867 -7.995 32.776 1.00 14.23 89 HIS B N 1
ATOM 1719 C CA . HIS B 1 92 ? 29.122 -7.453 33.302 1.00 18.96 89 HIS B CA 1
ATOM 1720 C C . HIS B 1 92 ? 29.607 -6.279 32.465 1.00 19.77 89 HIS B C 1
ATOM 1721 O O . HIS B 1 92 ? 30.760 -6.239 32.051 1.00 16.09 89 HIS B O 1
ATOM 1728 N N . VAL B 1 93 ? 28.717 -5.324 32.209 1.00 14.44 90 VAL B N 1
ATOM 1729 C CA . VAL B 1 93 ? 29.129 -4.037 31.681 1.00 19.35 90 VAL B CA 1
ATOM 1730 C C . VAL B 1 93 ? 28.750 -2.988 32.711 1.00 20.99 90 VAL B C 1
ATOM 1731 O O . VAL B 1 93 ? 27.937 -3.239 33.579 1.00 21.39 90 VAL B O 1
ATOM 1735 N N . GLU B 1 94 ? 29.395 -1.841 32.628 1.00 15.33 91 GLU B N 1
ATOM 1736 C CA . GLU B 1 94 ? 29.042 -0.678 33.404 1.00 14.21 91 GLU B CA 1
ATOM 1737 C C . GLU B 1 94 ? 27.895 -0.015 32.645 1.00 13.87 91 GLU B C 1
ATOM 1738 O O . GLU B 1 94 ? 27.839 -0.077 31.399 1.00 16.58 91 GLU B O 1
ATOM 1744 N N . VAL B 1 95 ? 26.963 0.598 33.364 1.00 13.19 92 VAL B N 1
ATOM 1745 C CA . VAL B 1 95 ? 25.789 1.180 32.688 1.00 17.08 92 VAL B CA 1
ATOM 1746 C C . VAL B 1 95 ? 25.669 2.654 33.063 1.00 22.09 92 VAL B C 1
ATOM 1747 O O . VAL B 1 95 ? 25.619 2.984 34.260 1.00 16.62 92 VAL B O 1
ATOM 1751 N N . LEU B 1 96 ? 25.658 3.531 32.052 1.00 15.28 93 LEU B N 1
ATOM 1752 C CA . LEU B 1 96 ? 25.527 4.970 32.279 1.00 13.01 93 LEU B CA 1
ATOM 1753 C C . LEU B 1 96 ? 24.282 5.418 31.553 1.00 14.56 93 LEU B C 1
ATOM 1754 O O . LEU B 1 96 ? 23.859 4.772 30.604 1.00 17.18 93 LEU B O 1
ATOM 1759 N N . THR B 1 97 ? 23.699 6.528 31.996 1.00 13.32 94 THR B N 1
ATOM 1760 C CA . THR B 1 97 ? 22.452 7.005 31.395 1.00 13.86 94 THR B CA 1
ATOM 1761 C C . THR B 1 97 ? 22.463 8.508 31.146 1.00 14.10 94 THR B C 1
ATOM 1762 O O . THR B 1 97 ? 23.047 9.275 31.924 1.00 15.06 94 THR B O 1
ATOM 1766 N N . ILE B 1 98 ? 21.793 8.934 30.078 1.00 13.68 95 ILE B N 1
ATOM 1767 C CA . ILE B 1 98 ? 21.569 10.366 29.870 1.00 15.35 95 ILE B CA 1
ATOM 1768 C C . ILE B 1 98 ? 20.488 10.815 30.866 1.00 14.27 95 ILE B C 1
ATOM 1769 O O . ILE B 1 98 ? 19.863 9.969 31.514 1.00 16.13 95 ILE B O 1
ATOM 1774 N N . PRO B 1 99 ? 20.246 12.136 30.981 1.00 14.40 96 PRO B N 1
ATOM 1775 C CA . PRO B 1 99 ? 19.228 12.636 31.917 1.00 16.89 96 PRO B CA 1
ATOM 1776 C C . PRO B 1 99 ? 17.809 12.120 31.680 1.00 17.80 96 PRO B C 1
ATOM 1777 O O . PRO B 1 99 ? 17.499 11.596 30.617 1.00 15.72 96 PRO B O 1
ATOM 1781 N N . ASN B 1 100 ? 16.957 12.294 32.682 1.00 16.06 97 ASN B N 1
ATOM 1782 C CA . ASN B 1 100 ? 15.531 12.018 32.549 1.00 18.58 97 ASN B CA 1
ATOM 1783 C C . ASN B 1 100 ? 14.871 13.006 31.598 1.00 20.99 97 ASN B C 1
ATOM 1784 O O . ASN B 1 100 ? 15.348 14.130 31.397 1.00 16.07 97 ASN B O 1
ATOM 1789 N N . LEU B 1 101 ? 13.755 12.581 31.034 1.00 20.07 98 LEU B N 1
ATOM 1790 C CA . LEU B 1 101 ? 13.043 13.363 30.041 1.00 16.34 98 LEU B CA 1
ATOM 1791 C C . LEU B 1 101 ? 12.784 14.806 30.477 1.00 19.56 98 LEU B C 1
ATOM 1792 O O . LEU B 1 101 ? 13.049 15.749 29.731 1.00 20.54 98 LEU B O 1
ATOM 1797 N N . ASP B 1 102 ? 12.275 14.981 31.688 1.00 17.87 99 ASP B N 1
ATOM 1798 C CA . ASP B 1 102 ? 11.829 16.302 32.113 1.00 25.21 99 ASP B CA 1
ATOM 1799 C C . ASP B 1 102 ? 13.017 17.246 32.243 1.00 23.83 99 ASP B C 1
ATOM 1800 O O . ASP B 1 102 ? 12.860 18.452 32.108 1.00 25.27 99 ASP B O 1
ATOM 1805 N N . ASP B 1 103 ? 14.207 16.693 32.471 1.00 25.04 100 ASP B N 1
ATOM 1806 C CA . ASP B 1 103 ? 15.414 17.523 32.566 1.00 23.56 100 ASP B CA 1
ATOM 1807 C C . ASP B 1 103 ? 15.980 17.848 31.194 1.00 25.68 100 ASP B C 1
ATOM 1808 O O . ASP B 1 103 ? 16.786 18.767 31.044 1.00 26.38 100 ASP B O 1
ATOM 1813 N N . LEU B 1 104 ? 15.569 17.096 30.187 1.00 20.05 101 LEU B N 1
ATOM 1814 C CA . LEU B 1 104 ? 16.007 17.396 28.830 1.00 24.04 101 LEU B CA 1
ATOM 1815 C C . LEU B 1 104 ? 15.144 18.473 28.188 1.00 27.05 101 LEU B C 1
ATOM 1816 O O . LEU B 1 104 ? 15.605 19.234 27.339 1.00 29.09 101 LEU B O 1
ATOM 1821 N N . VAL B 1 105 ? 13.883 18.531 28.571 1.00 22.45 102 VAL B N 1
ATOM 1822 C CA . VAL B 1 105 ? 12.933 19.325 27.768 1.00 21.54 102 VAL B CA 1
ATOM 1823 C C . VAL B 1 105 ? 13.181 20.832 27.908 1.00 38.47 102 VAL B C 1
ATOM 1824 O O . VAL B 1 105 ? 13.220 21.567 26.917 1.00 44.01 102 VAL B O 1
ATOM 1828 N N . ASN B 1 106 ? 13.372 21.278 29.141 1.00 48.68 103 ASN B N 1
ATOM 1829 C CA . ASN B 1 106 ? 13.671 22.677 29.420 1.00 60.72 103 ASN B CA 1
ATOM 1830 C C . ASN B 1 106 ? 15.156 22.999 29.199 1.00 61.36 103 ASN B C 1
ATOM 1831 O O . ASN B 1 106 ? 15.623 24.095 29.507 1.00 62.35 103 ASN B O 1
ATOM 1836 N N . GLY B 1 107 ? 15.890 22.031 28.661 1.00 51.65 104 GLY B N 1
ATOM 1837 C CA . GLY B 1 107 ? 17.328 22.149 28.506 1.00 50.45 104 GLY B CA 1
ATOM 1838 C C . GLY B 1 107 ? 18.087 22.347 29.807 1.00 38.29 104 GLY B C 1
ATOM 1839 O O . GLY B 1 107 ? 19.223 22.809 29.786 1.00 43.78 104 GLY B O 1
ATOM 1840 N N . LYS B 1 108 ? 17.487 22.008 30.947 1.00 28.71 105 LYS B N 1
ATOM 1841 C CA . LYS B 1 108 ? 18.231 22.097 32.202 1.00 33.01 105 LYS B CA 1
ATOM 1842 C C . LYS B 1 108 ? 19.524 21.256 32.133 1.00 28.18 105 LYS B C 1
ATOM 1843 O O . LYS B 1 108 ? 20.592 21.721 32.483 1.00 26.89 105 LYS B O 1
ATOM 1849 N N . LEU B 1 109 ? 19.408 20.017 31.675 1.00 21.72 106 LEU B N 1
ATOM 1850 C CA . LEU B 1 109 ? 20.574 19.138 31.587 1.00 23.80 106 LEU B CA 1
ATOM 1851 C C . LEU B 1 109 ? 20.803 18.784 30.118 1.00 26.14 106 LEU B C 1
ATOM 1852 O O . LEU B 1 109 ? 19.860 18.710 29.344 1.00 28.38 106 LEU B O 1
ATOM 1857 N N . SER B 1 110 ? 22.054 18.557 29.745 1.00 23.77 107 SER B N 1
ATOM 1858 C CA . SER B 1 110 ? 22.394 18.178 28.375 1.00 25.26 107 SER B CA 1
ATOM 1859 C C . SER B 1 110 ? 22.323 16.663 28.201 1.00 29.19 107 SER B C 1
ATOM 1860 O O . SER B 1 110 ? 22.588 15.912 29.137 1.00 23.98 107 SER B O 1
ATOM 1863 N N . ILE B 1 111 ? 21.974 16.213 27.002 1.00 23.10 108 ILE B N 1
ATOM 1864 C CA . ILE B 1 111 ? 21.970 14.787 26.690 1.00 22.95 108 ILE B CA 1
ATOM 1865 C C . ILE B 1 111 ? 23.352 14.164 26.912 1.00 24.40 108 ILE B C 1
ATOM 1866 O O . ILE B 1 111 ? 23.478 12.972 27.204 1.00 23.16 108 ILE B O 1
ATOM 1871 N N . GLY B 1 112 ? 24.396 14.975 26.797 1.00 19.52 109 GLY B N 1
ATOM 1872 C CA . GLY B 1 112 ? 25.743 14.446 26.949 1.00 21.78 109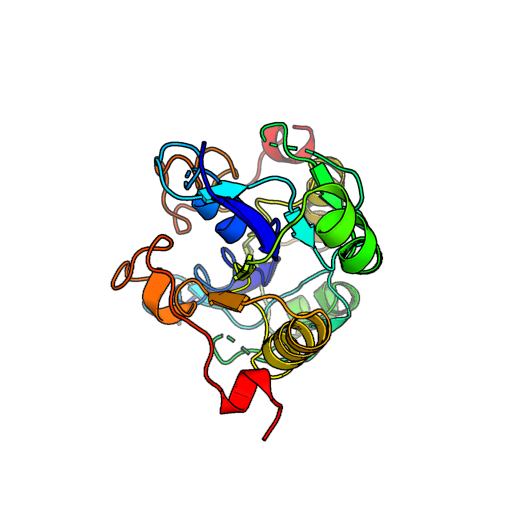 GLY B CA 1
ATOM 1873 C C . GLY B 1 112 ? 26.146 14.181 28.392 1.00 23.09 109 GLY B C 1
ATOM 1874 O O . GLY B 1 112 ? 27.208 13.635 28.625 1.00 23.21 109 GLY B O 1
ATOM 1875 N N . GLN B 1 113 ? 25.336 14.594 29.371 1.00 20.33 110 GLN B N 1
ATOM 1876 C CA . GLN B 1 113 ? 25.698 14.333 30.774 1.00 22.10 110 GLN B CA 1
ATOM 1877 C C . GLN B 1 113 ? 25.358 12.883 31.104 1.00 20.45 110 GLN B C 1
ATOM 1878 O O . GLN B 1 113 ? 24.186 12.496 31.141 1.00 17.62 110 GLN B O 1
ATOM 1884 N N . LEU B 1 114 ? 26.379 12.075 31.344 1.00 16.16 111 LEU B N 1
ATOM 1885 C CA . LEU B 1 114 ? 26.181 10.641 31.536 1.00 14.49 111 LEU B CA 1
ATOM 1886 C C . LEU B 1 114 ? 26.403 10.292 32.997 1.00 20.17 111 LEU B C 1
ATOM 1887 O O . LEU B 1 114 ? 27.481 10.542 33.531 1.00 19.72 111 LEU B O 1
ATOM 1892 N N . LYS B 1 115 ? 25.385 9.718 33.639 1.00 16.59 112 LYS B N 1
ATOM 1893 C CA . LYS B 1 115 ? 25.479 9.359 35.048 1.00 18.95 112 LYS B CA 1
ATOM 1894 C C . LYS B 1 115 ? 25.481 7.845 35.225 1.00 17.17 112 LYS B C 1
ATOM 1895 O O . LYS B 1 115 ? 24.740 7.139 34.542 1.00 15.89 112 LYS B O 1
ATOM 1901 N N A GLU B 1 116 ? 26.291 7.345 36.153 0.61 15.84 113 GLU B N 1
ATOM 1902 N N B GLU B 1 116 ? 26.294 7.332 36.139 0.39 16.64 113 GLU B N 1
ATOM 1903 C CA A GLU B 1 116 ? 26.276 5.908 36.467 0.61 18.03 113 GLU B CA 1
ATOM 1904 C CA B GLU B 1 116 ? 26.249 5.894 36.399 0.39 17.99 113 GLU B CA 1
ATOM 1905 C C A GLU B 1 116 ? 24.908 5.546 37.061 0.61 22.06 113 GLU B C 1
ATOM 1906 C C B GLU B 1 116 ? 24.919 5.538 37.055 0.39 21.32 113 GLU B C 1
ATOM 1907 O O A GLU B 1 116 ? 24.399 6.278 37.904 0.61 22.66 113 GLU B O 1
ATOM 1908 O O B GLU B 1 116 ? 24.464 6.245 37.949 0.39 23.04 113 GLU B O 1
ATOM 1919 N N . VAL B 1 117 ? 24.283 4.454 36.611 1.00 16.46 114 VAL B N 1
ATOM 1920 C CA . VAL B 1 117 ? 22.992 4.073 37.196 1.00 21.28 114 VAL B CA 1
ATOM 1921 C C . VAL B 1 117 ? 23.156 3.708 38.677 1.00 27.09 114 VAL B C 1
ATOM 1922 O O . VAL B 1 117 ? 24.245 3.317 39.101 1.00 22.55 114 VAL B O 1
ATOM 1926 N N . SER B 1 118 ? 22.102 3.843 39.480 1.00 25.01 115 SER B N 1
ATOM 1927 C CA . SER B 1 118 ? 22.261 3.497 40.906 1.00 25.54 115 SER B CA 1
ATOM 1928 C C . SER B 1 118 ? 22.554 2.012 41.074 1.00 30.70 115 SER B C 1
ATOM 1929 O O . SER B 1 118 ? 22.130 1.187 40.256 1.00 28.30 115 SER B O 1
ATOM 1932 N N . ILE B 1 119 ? 23.292 1.680 42.132 1.00 30.96 116 ILE B N 1
ATOM 1933 C CA . ILE B 1 119 ? 23.538 0.294 42.497 1.00 30.95 116 ILE B CA 1
ATOM 1934 C C . ILE B 1 119 ? 22.219 -0.421 42.819 1.00 32.31 116 ILE B C 1
ATOM 1935 O O . ILE B 1 119 ? 22.076 -1.613 42.555 1.00 27.83 116 ILE B O 1
ATOM 1940 N N . ASP B 1 120 ? 21.266 0.309 43.395 1.00 27.74 117 ASP B N 1
ATOM 1941 C CA . ASP B 1 120 ? 19.934 -0.234 43.631 1.00 33.80 117 ASP B CA 1
ATOM 1942 C C . ASP B 1 120 ? 19.308 -0.705 42.321 1.00 32.90 117 ASP B C 1
ATOM 1943 O O . ASP B 1 120 ? 18.799 -1.823 42.236 1.00 33.88 117 ASP B O 1
ATOM 1948 N N . ASP B 1 121 ? 19.348 0.151 41.302 1.00 23.64 118 ASP B N 1
ATOM 1949 C CA . ASP B 1 121 ? 18.773 -0.193 40.003 1.00 25.04 118 ASP B CA 1
ATOM 1950 C C . ASP B 1 121 ? 19.603 -1.277 39.330 1.00 25.79 118 ASP B C 1
ATOM 1951 O O . ASP B 1 121 ? 19.058 -2.199 38.723 1.00 22.18 118 ASP B O 1
ATOM 1956 N N . LEU B 1 122 ? 20.926 -1.155 39.424 1.00 21.93 119 LEU B N 1
ATOM 1957 C CA . LEU B 1 122 ? 21.817 -2.132 38.805 1.00 20.91 119 LEU B CA 1
ATOM 1958 C C . LEU B 1 122 ? 21.525 -3.542 39.298 1.00 26.11 119 LEU B C 1
ATOM 1959 O O . LEU B 1 122 ? 21.565 -4.508 38.531 1.00 26.24 119 LEU B O 1
ATOM 1964 N N . LEU B 1 123 ? 21.295 -3.669 40.602 1.00 24.89 120 LEU B N 1
ATOM 1965 C CA . LEU B 1 123 ? 21.224 -4.980 41.230 1.00 23.04 120 LEU B CA 1
ATOM 1966 C C . LEU B 1 123 ? 19.778 -5.428 41.463 1.00 25.42 120 LEU B C 1
ATOM 1967 O O . LEU B 1 123 ? 19.525 -6.574 41.819 1.00 30.62 120 LEU B O 1
ATOM 1972 N N . GLY B 1 124 ? 18.833 -4.522 41.252 1.00 28.78 121 GLY B N 1
ATOM 1973 C CA . GLY B 1 124 ? 17.438 -4.847 41.467 1.00 36.25 121 GLY B CA 1
ATOM 1974 C C . GLY B 1 124 ? 17.247 -5.146 42.937 1.00 40.91 121 GLY B C 1
ATOM 1975 O O . GLY B 1 124 ? 16.830 -6.245 43.307 1.00 40.72 121 GLY B O 1
ATOM 1976 N N . ARG B 1 125 ? 17.576 -4.158 43.767 1.00 55.16 122 ARG B N 1
ATOM 1977 C CA . ARG B 1 125 ? 17.432 -4.256 45.215 1.00 74.15 122 ARG B CA 1
ATOM 1978 C C . ARG B 1 125 ? 16.002 -3.944 45.667 1.00 80.28 122 ARG B C 1
ATOM 1979 O O . ARG B 1 125 ? 15.569 -4.363 46.746 1.00 84.46 122 ARG B O 1
#